Protein AF-A0A4R6BVS0-F1 (afdb_monomer_lite)

Foldseek 3Di:
DDDDDDPDDDPPDPPDDDDDDDDDPPVVVVVVVVVVVVVVVVVVVVVVVVVVVVVVVVPPPDDDDDDDDDDDDDDDDDDPFLADDPVNLVVLVVQLVVQLVVLVVQLVVQLVVLVVQLVVLLVVLVVLCVVDVDPVSVVVSVVSNVVSVVSSVVSNVVSVVVSVVSNVVSVVSSVVSNCVNRVD

Organism: NCBI:txid198484

Secondary structure (DSSP, 8-state):
------------------------HHHHHHHHHHHHHHHHHHHHHHHHHHHHHHHHHTTSS---------------------PPPHHHHHHHHHHHHHHHHHHHHHHHHHHHHHHHHHHHHHHHHHHHHHH--SHHHHHHHHHHHHHHHHHHHHHHHHHHHHHHHHHHHHHHHHHHHHHHTTT-

Radius of gyration: 27.96 Å; chains: 1; bounding box: 62×34×80 Å

Sequence (184 aa):
MKTIFNIASFVLAASLVLTACSNDNSKEEAAVKQAKEEAKKAKEKLNKKEKELAAEKEKNDEVTTDKPTTETVSTETPNNSTQSTPAEITASVKSRDEAINKAVSERDAALQAALEERNTTYQQADDLLNSSSNADAVRQHEGMRTEADRIYESKVLEINRNYYGQVNEAYRQFNGQMEEATGA

Structure (mmCIF, N/CA/C/O backbone):
data_AF-A0A4R6BVS0-F1
#
_entry.id   AF-A0A4R6BVS0-F1
#
loop_
_atom_site.group_PDB
_atom_site.id
_atom_site.type_symbol
_atom_site.label_atom_id
_atom_site.label_alt_id
_atom_site.label_comp_id
_atom_site.label_asym_id
_atom_site.label_entity_id
_atom_site.label_seq_id
_atom_site.pdbx_PDB_ins_code
_atom_site.Cartn_x
_atom_site.Cartn_y
_atom_site.Cartn_z
_atom_site.occupancy
_atom_site.B_iso_or_equiv
_atom_site.auth_seq_id
_atom_site.auth_comp_id
_atom_site.auth_asym_id
_atom_site.auth_atom_id
_atom_site.pdbx_PDB_model_num
ATOM 1 N N . MET A 1 1 ? -11.187 -25.663 28.521 1.00 44.16 1 MET A N 1
ATOM 2 C CA . MET A 1 1 ? -10.186 -26.023 27.488 1.00 44.16 1 MET A CA 1
ATOM 3 C C . MET A 1 1 ? -10.880 -26.205 26.147 1.00 44.16 1 MET A C 1
ATOM 5 O O . MET A 1 1 ? -11.676 -27.130 26.047 1.00 44.16 1 MET A O 1
ATOM 9 N N . LYS A 1 2 ? -10.585 -25.347 25.158 1.00 36.03 2 LYS A N 1
ATOM 10 C CA . LYS A 1 2 ? -10.506 -25.668 23.715 1.00 36.03 2 LYS A CA 1
ATOM 11 C C . LYS A 1 2 ? -10.116 -24.407 22.918 1.00 36.03 2 LYS A C 1
ATOM 13 O O . LYS A 1 2 ? -10.942 -23.554 22.639 1.00 36.03 2 LYS A O 1
ATOM 18 N N . THR A 1 3 ? -8.805 -24.310 22.689 1.00 37.47 3 THR A N 1
ATOM 19 C CA . THR A 1 3 ? -8.087 -23.777 21.512 1.00 37.47 3 THR A CA 1
ATOM 20 C C . THR A 1 3 ? -8.706 -22.644 20.686 1.00 37.47 3 THR A C 1
ATOM 22 O O . THR A 1 3 ? -9.580 -22.860 19.852 1.00 37.47 3 THR A O 1
ATOM 25 N N . ILE A 1 4 ? -8.091 -21.469 20.837 1.00 44.72 4 ILE A N 1
ATOM 26 C CA . ILE A 1 4 ? -8.081 -20.346 19.895 1.00 44.72 4 ILE A CA 1
ATOM 27 C C . ILE A 1 4 ? -7.394 -20.812 18.602 1.00 44.72 4 ILE A C 1
ATOM 29 O O . ILE A 1 4 ? -6.264 -21.305 18.641 1.00 44.72 4 ILE A O 1
ATOM 33 N N . PHE 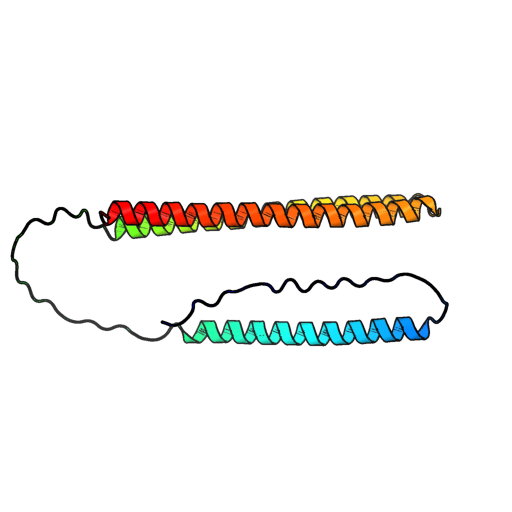A 1 5 ? -8.080 -20.685 17.464 1.00 40.19 5 PHE A N 1
ATOM 34 C CA . PHE A 1 5 ? -7.505 -20.968 16.153 1.00 40.19 5 PHE A CA 1
ATOM 35 C C . PHE A 1 5 ? -6.515 -19.866 15.772 1.00 40.19 5 PHE A C 1
ATOM 37 O O . PHE A 1 5 ? -6.867 -18.722 15.502 1.00 40.19 5 PHE A O 1
ATOM 44 N N . ASN A 1 6 ? -5.253 -20.269 15.777 1.00 35.62 6 ASN A N 1
ATOM 45 C CA . ASN A 1 6 ? -4.101 -19.573 15.246 1.00 35.62 6 ASN A CA 1
ATOM 46 C C . ASN A 1 6 ? -4.236 -19.507 13.712 1.00 35.62 6 ASN A C 1
ATOM 48 O O . ASN A 1 6 ? -4.051 -20.521 13.037 1.00 35.62 6 ASN A O 1
ATOM 52 N N . ILE A 1 7 ? -4.603 -18.349 13.154 1.00 38.62 7 ILE A N 1
ATOM 53 C CA . ILE A 1 7 ? -4.564 -18.127 11.700 1.00 38.62 7 ILE A CA 1
ATOM 54 C C . ILE A 1 7 ? -3.132 -17.734 11.344 1.00 38.62 7 ILE A C 1
ATOM 56 O O . ILE A 1 7 ? -2.791 -16.572 11.138 1.00 38.62 7 ILE A O 1
ATOM 60 N N . ALA A 1 8 ? -2.277 -18.751 11.331 1.00 35.31 8 ALA A N 1
ATOM 61 C CA . ALA A 1 8 ? -0.972 -18.693 10.714 1.00 35.31 8 ALA A CA 1
ATOM 62 C C . ALA A 1 8 ? -1.124 -18.838 9.192 1.00 35.31 8 ALA A C 1
ATOM 64 O O . ALA A 1 8 ? -1.777 -19.757 8.703 1.00 35.31 8 ALA A O 1
ATOM 65 N N . SER A 1 9 ? -0.449 -17.942 8.475 1.00 40.47 9 SER A N 1
ATOM 66 C CA . SER A 1 9 ? 0.265 -18.224 7.228 1.00 40.47 9 SER A CA 1
ATOM 67 C C . SER A 1 9 ? -0.515 -18.867 6.078 1.00 40.47 9 SER A C 1
ATOM 69 O O . SER A 1 9 ? -0.566 -20.084 5.947 1.00 40.47 9 SER A O 1
ATOM 71 N N . PHE A 1 10 ? -0.943 -18.040 5.124 1.00 37.22 10 PHE A N 1
ATOM 72 C CA . PHE A 1 10 ? -1.042 -18.453 3.720 1.00 37.22 10 PHE A CA 1
ATOM 73 C C . PHE A 1 10 ? -0.522 -17.334 2.805 1.00 37.22 10 PHE A C 1
ATOM 75 O O . PHE A 1 10 ? -1.251 -16.740 2.018 1.00 37.22 10 PHE A O 1
ATOM 82 N N . VAL A 1 11 ? 0.775 -17.039 2.918 1.00 37.56 11 VAL A N 1
ATOM 83 C CA . VAL A 1 11 ? 1.525 -16.426 1.814 1.00 37.56 11 VAL A CA 1
ATOM 84 C C . VAL A 1 11 ? 1.949 -17.583 0.919 1.00 37.56 11 VAL A C 1
ATOM 86 O O . VAL A 1 11 ? 2.903 -18.298 1.217 1.00 37.56 11 VAL A O 1
ATOM 89 N N . LEU A 1 12 ? 1.176 -17.830 -0.138 1.00 36.06 12 LEU A N 1
ATOM 90 C CA . LEU A 1 12 ? 1.555 -18.793 -1.162 1.00 36.06 12 LEU A CA 1
ATOM 91 C C . LEU A 1 12 ? 2.627 -18.128 -2.037 1.00 36.06 12 LEU A C 1
ATOM 93 O O . LEU A 1 12 ? 2.319 -17.385 -2.965 1.00 36.06 12 LEU A O 1
ATOM 97 N N . ALA A 1 13 ? 3.892 -18.354 -1.688 1.00 38.28 13 ALA A N 1
ATOM 98 C CA . ALA A 1 13 ? 5.029 -17.992 -2.517 1.00 38.28 13 ALA A CA 1
ATOM 99 C C . ALA A 1 13 ? 4.984 -18.817 -3.812 1.00 38.28 13 ALA A C 1
ATOM 101 O O . ALA A 1 13 ? 5.224 -20.023 -3.801 1.00 38.28 13 ALA A O 1
ATOM 102 N N . ALA A 1 14 ? 4.676 -18.167 -4.932 1.00 38.09 14 ALA A N 1
ATOM 103 C CA . ALA A 1 14 ? 4.911 -18.715 -6.261 1.00 38.09 14 ALA A CA 1
ATOM 104 C C . ALA A 1 14 ? 6.279 -18.227 -6.759 1.00 38.09 14 ALA A C 1
ATOM 106 O O . ALA A 1 14 ? 6.377 -17.403 -7.662 1.00 38.09 14 ALA A O 1
ATOM 107 N N . SER A 1 15 ? 7.350 -18.717 -6.132 1.00 38.78 15 SER A N 1
ATOM 108 C CA . SER A 1 15 ? 8.713 -18.559 -6.642 1.00 38.78 15 SER A CA 1
ATOM 109 C C . SER A 1 15 ? 8.919 -19.537 -7.798 1.00 38.78 15 SER A C 1
ATOM 111 O O . SER A 1 15 ? 9.245 -20.702 -7.581 1.00 38.78 15 SER A O 1
ATOM 113 N N . LEU A 1 16 ? 8.704 -19.080 -9.031 1.00 42.28 16 LEU A N 1
ATOM 114 C CA . LEU A 1 16 ? 9.064 -19.837 -10.229 1.00 42.28 16 LEU A CA 1
ATOM 115 C C . LEU A 1 16 ? 10.453 -19.386 -10.690 1.00 42.28 16 LEU A C 1
ATOM 117 O O . LEU A 1 16 ? 10.621 -18.360 -11.340 1.00 42.28 16 LEU A O 1
ATOM 121 N N . VAL A 1 17 ? 11.454 -20.166 -10.284 1.00 41.53 17 VAL A N 1
ATOM 122 C CA . VAL A 1 17 ? 12.824 -20.105 -10.799 1.00 41.53 17 VAL A CA 1
ATOM 123 C C . VAL A 1 17 ? 12.802 -20.578 -12.251 1.00 41.53 17 VAL A C 1
ATOM 125 O O . VAL A 1 17 ? 12.448 -21.724 -12.521 1.00 41.53 17 VAL A O 1
ATOM 128 N N . LEU A 1 18 ? 13.215 -19.719 -13.180 1.00 37.50 18 LEU A N 1
ATOM 129 C CA . LEU A 1 18 ? 13.548 -20.102 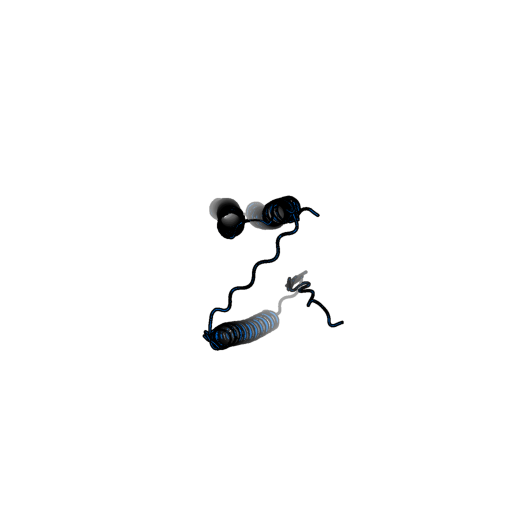-14.550 1.00 37.50 18 LEU A CA 1
ATOM 130 C C . LEU A 1 18 ? 15.012 -19.742 -14.801 1.00 37.50 18 LEU A C 1
ATOM 132 O O . LEU A 1 18 ? 15.371 -18.584 -14.985 1.00 37.50 18 LEU A O 1
ATOM 136 N N . THR A 1 19 ? 15.871 -20.760 -14.784 1.00 37.62 19 THR A N 1
ATOM 137 C CA . THR A 1 19 ? 17.245 -20.674 -15.281 1.00 37.62 19 THR A CA 1
ATOM 138 C C . THR A 1 19 ? 17.397 -21.614 -16.474 1.00 37.62 19 THR A C 1
ATOM 140 O O . THR A 1 19 ? 17.504 -22.822 -16.314 1.00 37.62 19 THR A O 1
ATOM 143 N N . ALA A 1 20 ? 17.380 -20.977 -17.646 1.00 40.66 20 ALA A N 1
ATOM 144 C CA . ALA A 1 20 ? 18.161 -21.199 -18.864 1.00 40.66 20 ALA A CA 1
ATOM 145 C C . ALA A 1 20 ? 18.188 -22.562 -19.609 1.00 40.66 20 ALA A C 1
ATOM 147 O O . ALA A 1 20 ? 18.544 -23.610 -19.080 1.00 40.66 20 ALA A O 1
ATOM 148 N N . CYS A 1 21 ? 18.034 -22.399 -20.933 1.00 36.62 21 CYS A N 1
ATOM 149 C CA . CYS A 1 21 ? 18.603 -23.146 -22.065 1.00 36.62 21 CYS A CA 1
ATOM 150 C C . CYS A 1 21 ? 17.812 -24.308 -22.703 1.00 36.62 21 CYS A C 1
ATOM 152 O O . CYS A 1 21 ? 17.723 -25.406 -22.161 1.00 36.62 21 CYS A O 1
ATOM 154 N N . SER A 1 22 ? 17.479 -24.073 -23.987 1.00 37.09 22 SER A N 1
ATOM 155 C CA . SER A 1 22 ? 17.380 -25.010 -25.134 1.00 37.09 22 SER A CA 1
ATOM 156 C C . SER A 1 22 ? 15.989 -25.140 -25.781 1.00 37.09 22 SER A C 1
ATOM 158 O O . SER A 1 22 ? 15.245 -26.070 -25.508 1.00 37.09 22 SER A O 1
ATOM 160 N N . ASN A 1 23 ? 15.688 -24.211 -26.694 1.00 47.31 23 ASN A N 1
ATOM 161 C CA . ASN A 1 23 ? 15.156 -24.425 -28.052 1.00 47.31 23 ASN A CA 1
ATOM 162 C C . ASN A 1 23 ? 14.079 -25.511 -28.319 1.00 47.31 23 ASN A C 1
ATOM 164 O O . ASN A 1 23 ? 14.138 -26.163 -29.357 1.00 47.31 23 ASN A O 1
ATOM 168 N N . ASP A 1 24 ? 13.072 -25.665 -27.457 1.00 48.84 24 ASP A N 1
ATOM 169 C CA . ASP A 1 24 ? 11.850 -26.439 -27.746 1.00 48.84 24 ASP A CA 1
ATOM 170 C C . ASP A 1 24 ? 10.603 -25.624 -27.331 1.00 48.84 24 ASP A C 1
ATOM 172 O O . ASP A 1 24 ? 10.015 -25.839 -26.269 1.00 48.84 24 ASP A O 1
ATOM 176 N N . ASN A 1 25 ? 10.163 -24.699 -28.198 1.00 52.66 25 ASN A N 1
ATOM 177 C CA . ASN A 1 25 ? 8.974 -23.842 -27.994 1.00 52.66 25 ASN A CA 1
ATOM 178 C C . ASN A 1 25 ? 7.678 -24.622 -27.668 1.00 52.66 25 ASN A C 1
ATOM 180 O O . ASN A 1 25 ? 6.725 -24.051 -27.150 1.00 52.66 25 ASN A O 1
ATOM 184 N N . SER A 1 26 ? 7.621 -25.927 -27.950 1.00 55.59 26 SER A N 1
ATOM 185 C CA . SER A 1 26 ? 6.432 -26.758 -27.715 1.00 55.59 26 SER A CA 1
ATOM 186 C C . SER A 1 26 ? 6.244 -27.189 -26.254 1.00 55.59 26 SER A C 1
ATOM 188 O O . SER A 1 26 ? 5.112 -27.401 -25.816 1.00 55.59 26 SER A O 1
ATOM 190 N N . LYS A 1 27 ? 7.328 -27.314 -25.475 1.00 52.97 27 LYS A N 1
ATOM 191 C CA . LYS A 1 27 ? 7.262 -27.750 -24.066 1.00 52.97 27 LYS A CA 1
ATOM 192 C C . LYS A 1 27 ? 6.961 -26.586 -23.128 1.00 52.97 27 LYS A C 1
ATOM 194 O O . LYS A 1 27 ? 6.241 -26.757 -22.147 1.00 52.97 27 LYS A O 1
ATOM 199 N N . GLU A 1 28 ? 7.459 -25.404 -23.468 1.00 52.28 28 GLU A N 1
ATOM 200 C CA . GLU A 1 28 ? 7.224 -24.173 -22.716 1.00 52.28 28 GLU A CA 1
ATOM 201 C C . GLU A 1 28 ? 5.765 -23.706 -22.860 1.00 52.28 28 GLU A C 1
ATOM 203 O O . GLU A 1 28 ? 5.113 -23.376 -21.870 1.00 52.28 28 GLU A O 1
ATOM 208 N N . GLU A 1 29 ? 5.183 -23.818 -24.059 1.00 56.47 29 GLU A N 1
ATOM 209 C CA . GLU A 1 29 ? 3.768 -23.505 -24.295 1.00 56.47 29 GLU A CA 1
ATOM 210 C C . GLU A 1 29 ? 2.820 -24.475 -23.559 1.00 56.47 29 GLU A C 1
ATOM 212 O O . GLU A 1 29 ? 1.798 -24.059 -23.003 1.00 56.47 29 GLU A O 1
ATOM 217 N N . ALA A 1 30 ? 3.182 -25.761 -23.471 1.00 63.31 30 ALA A N 1
ATOM 218 C CA . ALA A 1 30 ? 2.441 -26.752 -22.690 1.00 63.31 30 ALA A CA 1
ATOM 219 C C . ALA A 1 30 ? 2.507 -26.470 -21.178 1.00 63.31 30 ALA A C 1
ATOM 221 O O . ALA A 1 30 ? 1.477 -26.532 -20.501 1.00 63.31 30 ALA A O 1
ATOM 222 N N . ALA A 1 31 ? 3.682 -26.094 -20.661 1.00 56.19 31 ALA A N 1
ATOM 223 C CA . ALA A 1 31 ? 3.865 -25.723 -19.259 1.00 56.19 31 ALA A CA 1
ATOM 224 C C . ALA A 1 31 ? 3.084 -24.446 -18.897 1.00 56.19 31 ALA A C 1
ATOM 226 O O . ALA A 1 31 ? 2.393 -24.406 -17.879 1.00 56.19 31 ALA A O 1
ATOM 227 N N . VAL A 1 32 ? 3.094 -23.432 -19.770 1.00 57.50 32 VAL A N 1
ATOM 228 C CA . VAL A 1 32 ? 2.310 -22.199 -19.587 1.00 57.50 32 VAL A CA 1
ATOM 229 C C . VAL A 1 32 ? 0.805 -22.479 -19.642 1.00 57.50 32 VAL A C 1
ATOM 231 O O . VAL A 1 32 ? 0.036 -21.902 -18.870 1.00 57.50 32 VAL A O 1
ATOM 234 N N . LYS A 1 33 ? 0.352 -23.383 -20.519 1.00 69.50 33 LYS A N 1
ATOM 235 C CA . LYS A 1 33 ? -1.062 -23.776 -20.605 1.00 69.50 33 LYS A CA 1
ATOM 236 C C . LYS A 1 33 ? -1.519 -24.542 -19.362 1.00 69.50 33 LYS A C 1
ATOM 238 O O . LYS A 1 33 ? -2.611 -24.277 -18.861 1.00 69.50 33 LYS A O 1
ATOM 243 N N . GLN A 1 34 ? -0.677 -25.429 -18.834 1.00 71.06 34 GLN A N 1
ATOM 244 C CA . GLN A 1 34 ? -0.945 -26.134 -17.583 1.00 71.06 34 GLN A CA 1
ATOM 245 C C . GLN A 1 34 ? -1.002 -25.162 -16.394 1.00 71.06 34 GLN A C 1
ATOM 247 O O . GLN A 1 34 ? -1.966 -25.193 -15.630 1.00 71.06 34 GLN A O 1
ATOM 252 N N . ALA A 1 35 ? -0.049 -24.231 -16.298 1.00 59.16 35 ALA A N 1
ATOM 253 C CA . ALA A 1 35 ? -0.029 -23.214 -15.248 1.00 59.16 35 ALA A CA 1
ATOM 254 C C . ALA A 1 35 ? -1.269 -22.299 -15.288 1.00 59.16 35 ALA A C 1
ATOM 256 O O . ALA A 1 35 ? -1.852 -21.989 -14.248 1.00 59.16 35 ALA A O 1
ATOM 257 N N . LYS A 1 3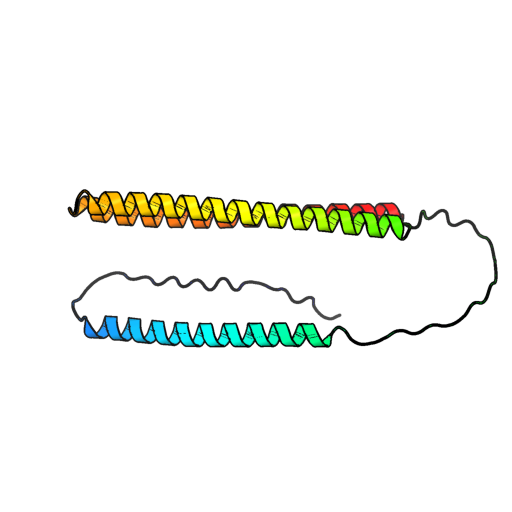6 ? -1.734 -21.908 -16.485 1.00 65.25 36 LYS A N 1
ATOM 258 C CA . LYS A 1 36 ? -2.974 -21.125 -16.651 1.00 65.25 36 LYS A CA 1
ATOM 259 C C . LYS A 1 36 ? -4.217 -21.891 -16.196 1.00 65.25 36 LYS A C 1
ATOM 261 O O . LYS A 1 36 ? -5.100 -21.301 -15.572 1.00 65.25 36 LYS A O 1
ATOM 266 N N . GLU A 1 37 ? -4.289 -23.189 -16.473 1.00 78.44 37 GLU A N 1
ATOM 267 C CA . GLU A 1 37 ? -5.432 -24.019 -16.084 1.00 78.44 37 GLU A CA 1
ATOM 268 C C . GLU A 1 37 ? -5.461 -24.291 -14.571 1.00 78.44 37 GLU A C 1
ATOM 270 O O . GLU A 1 37 ? -6.523 -24.272 -13.943 1.00 78.44 37 GLU A O 1
ATOM 275 N N . GLU A 1 38 ? -4.294 -24.471 -13.952 1.00 70.31 38 GLU A N 1
ATOM 276 C CA . GLU A 1 38 ? -4.163 -24.595 -12.497 1.00 70.31 38 GLU A CA 1
ATOM 277 C C . GLU A 1 38 ? -4.510 -23.280 -11.782 1.00 70.31 38 GLU A C 1
ATOM 279 O O . GLU A 1 38 ? -5.259 -23.296 -10.800 1.00 70.31 38 GLU A O 1
ATOM 284 N N . ALA A 1 39 ? -4.086 -22.133 -12.325 1.00 61.12 39 ALA A N 1
ATOM 285 C CA . ALA A 1 39 ? -4.462 -20.815 -11.815 1.00 61.12 39 ALA A CA 1
ATOM 286 C C . ALA A 1 39 ? -5.976 -20.559 -11.919 1.00 61.12 39 ALA A C 1
ATOM 288 O O . ALA A 1 39 ? -6.588 -20.027 -10.988 1.00 61.12 39 ALA A O 1
ATOM 289 N N . LYS A 1 40 ? -6.615 -20.990 -13.014 1.00 74.62 40 LYS A N 1
ATOM 290 C CA . LYS A 1 40 ? -8.071 -20.889 -13.183 1.00 74.62 40 LYS A CA 1
ATOM 291 C C . LYS A 1 40 ? -8.820 -21.736 -12.149 1.00 74.62 40 LYS A C 1
ATOM 293 O O . LYS A 1 40 ? -9.719 -21.225 -11.481 1.00 74.62 40 LYS A O 1
ATOM 298 N N . LYS A 1 41 ? -8.398 -22.987 -11.937 1.00 78.81 41 LYS A N 1
ATOM 299 C CA . LYS A 1 41 ? -8.968 -23.872 -10.904 1.00 78.81 41 LYS A CA 1
ATOM 300 C C . LYS A 1 41 ? -8.768 -23.322 -9.490 1.00 78.81 41 LYS A C 1
ATOM 302 O O . LYS A 1 41 ? -9.652 -23.467 -8.646 1.00 78.81 41 LYS A O 1
ATOM 307 N N . ALA A 1 42 ? -7.628 -22.690 -9.212 1.00 65.94 42 ALA A N 1
ATOM 308 C CA . ALA A 1 42 ? -7.376 -22.039 -7.928 1.00 65.94 42 ALA A CA 1
ATOM 309 C C . ALA A 1 42 ? -8.307 -20.834 -7.709 1.00 65.94 42 ALA A C 1
ATOM 311 O O . ALA A 1 42 ? -8.895 -20.704 -6.635 1.00 65.94 42 ALA A O 1
ATOM 312 N N . LYS A 1 43 ? -8.518 -20.011 -8.745 1.00 73.19 43 LYS A N 1
ATOM 313 C CA . LYS A 1 43 ? -9.437 -18.863 -8.705 1.00 73.19 43 LYS A CA 1
ATOM 314 C C . LYS A 1 43 ? -10.893 -19.285 -8.482 1.00 73.19 43 LYS A C 1
ATOM 316 O O . LYS A 1 43 ? -11.597 -18.673 -7.685 1.00 73.19 43 LYS A O 1
ATOM 321 N N . GLU A 1 44 ? -11.336 -20.367 -9.119 1.00 78.62 44 GLU A N 1
ATOM 322 C CA . GLU A 1 44 ? -12.679 -20.925 -8.904 1.00 78.62 44 GLU A CA 1
ATOM 323 C C . GLU A 1 44 ? -12.869 -21.459 -7.475 1.00 78.62 44 GLU A C 1
ATOM 325 O O . GLU A 1 44 ? -13.919 -21.244 -6.866 1.00 78.62 44 GLU A O 1
ATOM 330 N N . LYS A 1 45 ? -11.841 -22.099 -6.898 1.00 78.62 45 LYS A N 1
ATOM 331 C CA . LYS A 1 45 ? -11.864 -22.544 -5.495 1.00 78.62 45 LYS A CA 1
ATOM 332 C C . LYS A 1 45 ? -11.911 -21.373 -4.508 1.00 78.62 45 LYS A C 1
ATOM 334 O O . LYS A 1 45 ? -12.609 -21.481 -3.503 1.00 78.62 45 LYS A O 1
ATOM 339 N N . LEU A 1 46 ? -11.208 -20.275 -4.793 1.00 64.69 46 LEU A N 1
ATOM 340 C CA . LEU A 1 46 ? -11.248 -19.047 -3.989 1.00 64.69 46 LEU A CA 1
ATOM 341 C C . LEU A 1 46 ? -12.643 -18.415 -4.007 1.00 64.69 46 LEU A C 1
ATOM 343 O O . LEU A 1 46 ? -13.238 -18.245 -2.947 1.00 64.69 46 LEU A O 1
ATOM 347 N N . ASN A 1 47 ? -13.223 -18.217 -5.194 1.00 73.25 47 ASN A N 1
ATOM 348 C CA . ASN A 1 47 ? -14.577 -17.671 -5.332 1.00 73.25 47 ASN A CA 1
ATOM 349 C C . ASN A 1 47 ? -15.640 -18.539 -4.637 1.00 73.25 47 ASN A C 1
ATOM 351 O O . ASN A 1 47 ? -16.637 -18.023 -4.133 1.00 73.25 47 ASN A O 1
ATOM 355 N N . LYS A 1 48 ? -15.463 -19.868 -4.614 1.00 79.75 48 LYS A N 1
ATOM 356 C CA . LYS A 1 48 ? -16.368 -20.770 -3.888 1.00 79.75 48 LYS A CA 1
ATOM 357 C C . LYS A 1 48 ? -16.249 -20.589 -2.370 1.00 79.75 48 LYS A C 1
ATOM 359 O O . LYS A 1 48 ? -17.274 -20.475 -1.707 1.00 79.75 48 LYS A O 1
ATOM 364 N N . LYS A 1 49 ? -15.025 -20.498 -1.838 1.00 72.19 49 LYS A N 1
ATOM 365 C CA . LYS A 1 49 ? -14.791 -20.245 -0.407 1.00 72.19 49 LYS A CA 1
ATOM 366 C C . LYS A 1 49 ? -15.284 -18.867 0.038 1.00 72.19 49 LYS A C 1
ATOM 368 O O . LYS A 1 49 ? -15.819 -18.753 1.132 1.00 72.19 49 LYS A O 1
ATOM 373 N N . GLU A 1 50 ? -15.158 -17.843 -0.803 1.00 66.12 50 GLU A N 1
ATOM 374 C CA . GLU A 1 50 ? -15.698 -16.505 -0.516 1.00 66.12 50 GLU A CA 1
ATOM 375 C C . GLU A 1 50 ? -17.228 -16.513 -0.410 1.00 66.12 50 GLU A C 1
ATOM 377 O O . GLU A 1 50 ? -17.789 -15.886 0.486 1.00 66.12 50 GLU A O 1
ATOM 382 N N . LYS A 1 51 ? -17.912 -17.278 -1.271 1.00 73.06 51 LYS A N 1
ATOM 383 C CA . LYS A 1 51 ? -19.370 -17.459 -1.189 1.00 73.06 51 LYS A CA 1
ATOM 384 C C . LYS A 1 51 ? -19.801 -18.274 0.032 1.00 73.06 51 LYS A C 1
ATOM 386 O O . LYS A 1 51 ? -20.825 -17.957 0.627 1.00 73.06 51 LYS A O 1
ATOM 391 N N . GLU A 1 52 ? -19.036 -19.295 0.416 1.00 68.94 52 GLU A N 1
ATOM 392 C CA . GLU A 1 52 ? -19.291 -20.077 1.636 1.00 68.94 52 GLU A CA 1
ATOM 393 C C . GLU A 1 52 ? -19.103 -19.218 2.901 1.00 68.94 52 GLU A C 1
ATOM 395 O O . GLU A 1 52 ? -19.957 -19.246 3.782 1.00 68.94 52 GLU A O 1
ATOM 400 N N . LEU A 1 53 ? -18.070 -18.367 2.943 1.00 58.91 53 LEU A N 1
ATOM 401 C CA . LEU A 1 53 ? -17.833 -17.428 4.047 1.00 58.91 53 LEU A CA 1
ATOM 402 C C . LEU A 1 53 ? -18.915 -16.335 4.135 1.00 58.91 53 LEU A C 1
ATOM 404 O O . LEU A 1 53 ? -19.267 -15.895 5.228 1.00 58.91 53 LEU A O 1
ATOM 408 N N . ALA A 1 54 ? -19.459 -15.896 2.995 1.00 64.44 54 ALA A N 1
ATOM 409 C CA . ALA A 1 54 ? -20.585 -14.963 2.959 1.00 64.44 54 ALA A CA 1
ATOM 410 C C . ALA A 1 54 ? -21.885 -15.608 3.479 1.00 64.44 54 ALA A C 1
ATOM 412 O O . ALA A 1 54 ? -22.609 -14.975 4.240 1.00 64.44 54 ALA A O 1
ATOM 413 N N . ALA A 1 55 ? -22.140 -16.877 3.140 1.00 62.97 55 ALA A N 1
ATOM 414 C CA . ALA A 1 55 ? -23.310 -17.623 3.612 1.00 62.97 55 ALA A CA 1
ATOM 415 C C . ALA A 1 55 ? -23.235 -18.005 5.105 1.00 62.97 55 ALA A C 1
ATOM 417 O O . ALA A 1 55 ? -24.264 -18.201 5.749 1.00 62.97 55 ALA A O 1
ATOM 418 N N . GLU A 1 56 ? -22.030 -18.111 5.674 1.00 57.44 56 GLU A N 1
ATOM 419 C CA . GLU A 1 56 ? -21.829 -18.380 7.104 1.00 57.44 56 GLU A CA 1
ATOM 420 C C . GLU A 1 56 ? -22.046 -17.127 7.974 1.00 57.44 56 GLU A C 1
ATOM 422 O O . GLU A 1 56 ? -22.458 -17.244 9.126 1.00 57.44 56 GLU A O 1
ATOM 427 N N . LYS A 1 57 ? -21.882 -15.919 7.410 1.00 54.66 57 LYS A N 1
ATOM 428 C CA . LYS A 1 57 ? -22.224 -14.655 8.090 1.00 54.66 57 LYS A CA 1
ATOM 429 C C . LYS A 1 57 ? -23.732 -14.413 8.217 1.00 54.66 57 LYS A C 1
ATOM 431 O O . LYS A 1 57 ? -24.140 -13.709 9.128 1.00 54.66 57 LYS A O 1
ATOM 436 N N . GLU A 1 58 ? -24.554 -15.017 7.362 1.00 53.09 58 GLU A N 1
ATOM 437 C CA . GLU A 1 58 ? -26.013 -14.805 7.335 1.00 53.09 58 GLU A CA 1
ATOM 438 C C . GLU A 1 58 ? -26.789 -15.738 8.295 1.00 53.09 58 GLU A C 1
ATOM 440 O O . GLU A 1 58 ? -27.999 -15.618 8.436 1.00 53.09 58 GLU A O 1
ATOM 445 N N . LYS A 1 59 ? -26.109 -16.666 8.989 1.00 50.50 59 LYS A N 1
ATOM 446 C CA . LYS A 1 59 ? -26.728 -17.604 9.953 1.00 50.50 59 LYS A CA 1
ATOM 447 C C . LYS A 1 59 ? -26.512 -17.260 11.429 1.00 50.50 59 LYS A C 1
ATOM 449 O O . LYS A 1 59 ? -26.987 -18.004 12.281 1.00 50.50 59 LYS A O 1
ATOM 454 N N . ASN A 1 60 ? -25.808 -16.169 11.732 1.00 47.59 60 ASN A N 1
ATOM 455 C CA . ASN A 1 60 ? -25.540 -15.744 13.112 1.00 47.59 60 ASN A CA 1
ATOM 456 C C . ASN A 1 60 ? -26.380 -14.545 13.583 1.00 47.59 60 ASN A C 1
ATOM 458 O O . ASN A 1 60 ? -26.212 -14.126 14.724 1.00 47.59 60 ASN A O 1
ATOM 462 N N . ASP A 1 61 ? -27.311 -14.052 12.761 1.00 47.75 61 ASP A N 1
ATOM 463 C CA . ASP A 1 61 ? -28.266 -13.001 13.136 1.00 47.75 61 ASP A CA 1
ATOM 464 C C . ASP A 1 61 ? -29.682 -13.576 13.298 1.00 47.75 61 ASP A C 1
ATOM 466 O O . ASP A 1 61 ? -30.628 -13.154 12.640 1.00 47.75 61 ASP A O 1
ATOM 470 N N . GLU A 1 62 ? -29.860 -14.563 14.176 1.00 46.34 62 GLU A N 1
ATOM 471 C CA . GLU A 1 62 ? -31.195 -14.898 14.679 1.00 46.34 62 GLU A CA 1
ATOM 472 C C . GLU A 1 62 ? -31.100 -15.526 16.076 1.00 46.34 62 GLU A C 1
ATOM 474 O O . GLU A 1 62 ? -30.252 -16.388 16.295 1.00 46.34 62 GLU A O 1
ATOM 479 N N . VAL A 1 63 ? -32.021 -15.119 16.971 1.00 37.91 63 VAL A N 1
ATOM 480 C CA . VAL A 1 63 ? -32.282 -15.586 18.359 1.00 37.91 63 VAL A CA 1
ATOM 481 C C . VAL A 1 63 ? -31.622 -14.730 19.462 1.00 37.91 63 VAL A C 1
ATOM 483 O O . VAL A 1 63 ? -30.407 -14.695 19.584 1.00 37.91 63 VAL A O 1
ATOM 486 N N . THR A 1 64 ? -32.321 -14.026 20.364 1.00 35.53 64 THR A N 1
ATOM 487 C CA . THR A 1 64 ? -33.762 -13.816 20.632 1.00 35.53 64 THR A CA 1
ATOM 488 C C . THR A 1 64 ? -33.911 -12.662 21.632 1.00 35.53 64 THR A C 1
ATOM 490 O O . THR A 1 64 ? -33.160 -12.561 22.601 1.00 35.53 64 THR A O 1
ATOM 493 N N . THR A 1 65 ? -34.950 -11.856 21.438 1.00 43.31 65 THR A N 1
ATOM 494 C CA . THR A 1 65 ? -35.673 -11.113 22.477 1.00 43.31 65 THR A CA 1
ATOM 495 C C . THR A 1 65 ? -36.200 -12.039 23.574 1.00 43.31 65 THR A C 1
ATOM 497 O O . THR A 1 65 ? -36.832 -13.030 23.230 1.00 43.31 65 THR A O 1
ATOM 500 N N . ASP A 1 66 ? -36.057 -11.662 24.851 1.00 33.81 66 ASP A N 1
ATOM 501 C CA . ASP A 1 66 ? -37.098 -11.893 25.864 1.00 33.81 66 ASP A CA 1
ATOM 502 C C . ASP A 1 66 ? -36.946 -10.977 27.097 1.00 33.81 66 ASP A C 1
ATOM 504 O O . ASP A 1 66 ? -35.864 -10.756 27.636 1.00 33.81 66 ASP A O 1
ATOM 508 N N . LYS A 1 67 ? -38.090 -10.429 27.515 1.00 38.34 67 LYS A N 1
ATOM 509 C CA . LYS A 1 67 ? -38.389 -9.646 28.731 1.00 38.34 67 LYS A CA 1
ATOM 510 C C . LYS A 1 67 ? -38.995 -10.633 29.751 1.00 38.34 67 LYS A C 1
ATOM 512 O O . LYS A 1 67 ? -39.805 -11.439 29.292 1.00 38.34 67 LYS A O 1
ATOM 517 N N . PRO A 1 68 ? -38.720 -10.599 31.085 1.00 40.12 68 PRO A N 1
ATOM 518 C CA . PRO A 1 68 ? -39.625 -9.876 32.007 1.00 40.12 68 PRO A CA 1
ATOM 519 C C . PRO A 1 68 ? -39.109 -9.420 33.405 1.00 40.12 68 PRO A C 1
ATOM 521 O O . PRO A 1 68 ? -38.216 -9.999 34.002 1.00 40.12 68 PRO A O 1
ATOM 524 N N . THR A 1 69 ? -39.828 -8.404 33.911 1.00 29.31 69 THR A N 1
ATOM 525 C CA . THR A 1 69 ? -40.310 -8.147 35.292 1.00 29.31 69 THR A CA 1
ATOM 526 C C . THR A 1 69 ? -39.368 -7.746 36.446 1.00 29.31 69 THR A C 1
ATOM 528 O O . THR A 1 69 ? -38.453 -8.446 36.852 1.00 29.31 69 THR A O 1
ATOM 531 N N . THR A 1 70 ? -39.746 -6.599 37.022 1.00 41.47 70 THR A N 1
ATOM 532 C CA . THR A 1 70 ? -39.436 -5.985 38.325 1.00 41.47 70 THR A CA 1
ATOM 533 C C . THR A 1 70 ? -39.638 -6.888 39.543 1.00 41.47 70 THR A C 1
ATOM 535 O O . THR A 1 70 ? -40.750 -7.370 39.723 1.00 41.47 70 THR A O 1
ATOM 538 N N . GLU A 1 71 ? -38.669 -6.903 40.466 1.00 30.05 71 GLU A N 1
ATOM 539 C CA . GLU A 1 71 ? -38.915 -6.827 41.917 1.00 30.05 71 GLU A CA 1
ATOM 540 C C . GLU A 1 71 ? -37.799 -6.027 42.615 1.00 30.05 71 GLU A C 1
ATOM 542 O O . GLU A 1 71 ? -36.610 -6.191 42.350 1.00 30.05 71 GLU A O 1
ATOM 547 N N . THR A 1 72 ? -38.216 -5.116 43.491 1.00 40.78 72 THR A N 1
ATOM 548 C CA . THR A 1 72 ? -37.409 -4.286 44.394 1.00 40.78 72 THR A CA 1
ATOM 549 C C . THR A 1 72 ? -37.113 -5.016 45.701 1.00 40.78 72 THR A C 1
ATOM 551 O O . THR A 1 72 ? -38.074 -5.373 46.374 1.00 40.78 72 THR A O 1
ATOM 554 N N . VAL A 1 73 ? -35.849 -5.079 46.145 1.00 29.41 73 VAL A N 1
ATOM 555 C CA . VAL A 1 73 ? -35.467 -5.066 47.576 1.00 29.41 73 VAL A CA 1
ATOM 556 C C . VAL A 1 73 ? -34.090 -4.403 47.730 1.00 29.41 73 VAL A C 1
ATOM 558 O O . VAL A 1 73 ? -33.099 -4.877 47.181 1.00 29.41 73 VAL A O 1
ATOM 561 N N . SER A 1 74 ? -34.041 -3.309 48.496 1.00 41.06 74 SER A N 1
ATOM 562 C CA . SER A 1 74 ? -32.815 -2.666 48.986 1.00 41.06 74 SER A CA 1
ATOM 563 C C . SER A 1 74 ? -32.156 -3.480 50.097 1.00 41.06 74 SER A C 1
ATOM 565 O O . SER A 1 74 ? -32.834 -3.844 51.053 1.00 41.06 74 SER A O 1
ATOM 567 N N . THR A 1 75 ? -30.826 -3.585 50.065 1.00 33.44 75 THR A N 1
ATOM 568 C CA . THR A 1 75 ? -29.981 -3.511 51.270 1.00 33.44 75 THR A CA 1
ATOM 569 C C . THR A 1 75 ? -28.659 -2.833 50.914 1.00 33.44 75 THR A C 1
ATOM 571 O O . THR A 1 75 ? -27.934 -3.291 50.034 1.00 33.44 75 THR A O 1
ATOM 574 N N . GLU A 1 76 ? -28.382 -1.724 51.593 1.00 49.75 76 GLU A N 1
ATOM 575 C CA . GLU A 1 76 ? -27.170 -0.911 51.498 1.00 49.75 76 GLU A CA 1
ATOM 576 C C . GLU A 1 76 ? -25.944 -1.659 52.045 1.00 49.75 76 GLU A C 1
ATOM 578 O O . GLU A 1 76 ? -25.997 -2.221 53.137 1.00 49.75 76 GLU A O 1
ATOM 583 N N . THR A 1 77 ? -24.814 -1.617 51.332 1.00 31.70 77 THR A N 1
ATOM 584 C CA . THR A 1 77 ? -23.443 -1.685 51.885 1.00 31.70 77 THR A CA 1
ATOM 585 C C . THR A 1 77 ? -22.490 -1.058 50.848 1.00 31.70 77 THR A C 1
ATOM 587 O O . THR A 1 77 ? -22.652 -1.332 49.656 1.00 31.70 77 THR A O 1
ATOM 590 N N . PRO A 1 78 ? -21.538 -0.182 51.231 1.00 48.16 78 PRO A N 1
ATOM 591 C CA . PRO A 1 78 ? -20.833 0.675 50.283 1.00 48.16 78 PRO A CA 1
ATOM 592 C C . PRO A 1 78 ? -19.683 -0.084 49.619 1.00 48.16 78 PRO A C 1
ATOM 594 O O . PRO A 1 78 ? -18.623 -0.264 50.214 1.00 48.16 78 PRO A O 1
ATOM 597 N N . ASN A 1 79 ? -19.876 -0.498 48.369 1.00 37.62 79 ASN A N 1
ATOM 598 C CA . ASN A 1 79 ? -18.773 -0.910 47.510 1.00 37.62 79 ASN A CA 1
ATOM 599 C C . ASN A 1 79 ? -18.346 0.297 46.679 1.00 37.62 79 ASN A C 1
ATOM 601 O O . ASN A 1 79 ? -18.994 0.658 45.700 1.00 37.62 79 ASN A O 1
ATOM 605 N N . ASN A 1 80 ? -17.247 0.929 47.083 1.00 46.47 80 ASN A N 1
ATOM 606 C CA . ASN A 1 80 ? -16.549 1.895 46.248 1.00 46.47 80 ASN A CA 1
ATOM 607 C C . ASN A 1 80 ? -15.746 1.122 45.185 1.00 46.47 80 ASN A C 1
ATOM 609 O O . ASN A 1 80 ? -14.532 0.985 45.281 1.00 46.47 80 ASN A O 1
ATOM 613 N N . SER A 1 81 ? -16.459 0.538 44.223 1.00 47.91 81 SER A N 1
ATOM 614 C CA . SER A 1 81 ? -15.934 0.151 42.916 1.00 47.91 81 SER A CA 1
ATOM 615 C C . SER A 1 81 ? -16.586 1.124 41.953 1.00 47.91 81 SER A C 1
ATOM 617 O O . SER A 1 81 ? -17.811 1.141 41.816 1.00 47.91 81 SER A O 1
ATOM 619 N N . THR A 1 82 ? -15.797 2.018 41.365 1.00 52.25 82 THR A N 1
ATOM 620 C CA . THR A 1 82 ? -16.289 2.888 40.301 1.00 52.25 82 THR A CA 1
ATOM 621 C C . THR A 1 82 ? -16.515 2.003 39.089 1.00 52.25 82 THR A C 1
ATOM 623 O O . THR A 1 82 ? -15.621 1.804 38.286 1.00 52.25 82 THR A O 1
ATOM 626 N N . GLN A 1 83 ? -17.686 1.381 39.033 1.00 56.66 83 GLN A N 1
ATOM 627 C CA . GLN A 1 83 ? -18.113 0.529 37.941 1.00 56.66 83 GLN A CA 1
ATOM 628 C C . GLN A 1 83 ? -18.340 1.419 36.714 1.00 56.66 83 GLN A C 1
ATOM 630 O O . GLN A 1 83 ? -19.143 2.354 36.784 1.00 56.66 83 GLN A O 1
ATOM 635 N N . SER A 1 84 ? -17.629 1.150 35.613 1.00 63.75 84 SER A N 1
ATOM 636 C CA . SER A 1 84 ? -17.745 1.933 34.375 1.00 63.75 84 SER A CA 1
ATOM 637 C C . SER A 1 84 ? -19.203 2.024 33.951 1.00 63.75 84 SER A C 1
ATOM 639 O O . SER A 1 84 ? -19.919 1.020 33.864 1.00 63.75 84 SER A O 1
ATOM 641 N N . THR A 1 85 ? -19.656 3.236 33.664 1.00 76.88 85 THR A N 1
ATOM 642 C CA . THR A 1 85 ? -21.015 3.452 33.191 1.00 76.88 85 THR A CA 1
ATOM 643 C C . THR A 1 85 ? -21.165 2.911 31.763 1.00 76.88 85 THR A C 1
ATOM 645 O O . THR A 1 85 ? -20.219 2.953 30.971 1.00 76.88 85 THR A O 1
ATOM 648 N N . PRO A 1 86 ? -22.367 2.460 31.356 1.00 81.56 86 PRO A N 1
ATOM 649 C CA . PRO A 1 86 ? -22.623 2.067 29.968 1.00 81.56 86 PRO A CA 1
ATOM 650 C C . PRO A 1 86 ? -22.243 3.148 28.938 1.00 81.56 86 PRO A C 1
ATOM 652 O O . PRO A 1 86 ? -21.856 2.830 27.812 1.00 81.56 86 PRO A O 1
ATOM 655 N N . ALA A 1 87 ? -22.320 4.427 29.325 1.00 82.50 87 ALA A N 1
ATOM 656 C CA . ALA A 1 87 ? -21.920 5.555 28.489 1.00 82.50 87 ALA A CA 1
ATOM 657 C C . ALA A 1 87 ? -20.397 5.616 28.267 1.00 82.50 87 ALA A C 1
ATOM 659 O O . ALA A 1 87 ? -19.961 5.824 27.135 1.00 82.50 87 ALA A O 1
ATOM 660 N N . GLU A 1 88 ? -19.592 5.384 29.306 1.00 82.00 88 GLU A N 1
ATOM 661 C CA . GLU A 1 88 ? -18.123 5.360 29.214 1.00 82.00 88 GLU A CA 1
ATOM 662 C C . GLU A 1 88 ? -17.626 4.183 28.372 1.00 82.00 88 GLU A C 1
ATOM 664 O O . GLU A 1 88 ? -16.773 4.366 27.505 1.00 82.00 88 GLU A O 1
ATOM 669 N N . ILE A 1 89 ? -18.229 3.001 28.540 1.00 83.69 89 ILE A N 1
ATOM 670 C CA . ILE A 1 89 ? -17.921 1.823 27.713 1.00 83.69 89 ILE A CA 1
ATOM 671 C C . ILE A 1 89 ? -18.227 2.120 26.241 1.00 83.69 89 ILE A C 1
ATOM 673 O O . ILE A 1 89 ? -17.405 1.860 25.364 1.00 83.69 89 ILE A O 1
ATOM 677 N N . THR A 1 90 ? -19.389 2.717 25.962 1.00 88.00 90 THR A N 1
ATOM 678 C CA . THR A 1 90 ? -19.787 3.085 24.594 1.00 88.00 90 THR A CA 1
ATOM 679 C C . THR A 1 90 ? -18.813 4.092 23.977 1.00 88.00 90 THR A C 1
ATOM 681 O O . THR A 1 90 ? -18.431 3.950 22.815 1.00 88.00 90 THR A O 1
ATOM 684 N N . ALA A 1 91 ? -18.375 5.093 24.746 1.00 88.94 91 ALA A N 1
ATOM 685 C CA . ALA A 1 91 ? -17.401 6.080 24.290 1.00 88.94 91 ALA A CA 1
ATOM 686 C C . ALA A 1 91 ? -16.020 5.458 24.024 1.00 88.94 91 ALA A C 1
ATOM 688 O O . ALA A 1 91 ? -15.395 5.769 23.009 1.00 88.94 91 ALA A O 1
ATOM 689 N N . SER A 1 92 ? -15.567 4.547 24.889 1.00 88.38 92 SER A N 1
ATOM 690 C CA . SER A 1 92 ? -14.288 3.847 24.734 1.00 88.38 92 SER A CA 1
ATOM 691 C C . SER A 1 92 ? -14.288 2.920 23.511 1.00 88.38 92 SER A C 1
ATOM 693 O O . SER A 1 92 ? -13.363 2.966 22.697 1.00 88.38 92 SER A O 1
ATOM 695 N N . VAL A 1 93 ? -15.370 2.157 23.299 1.00 91.19 93 VAL A N 1
ATOM 696 C CA . VAL A 1 93 ? -15.565 1.344 22.083 1.00 91.19 93 VAL A CA 1
ATOM 697 C C . VAL A 1 93 ? -15.529 2.219 20.832 1.00 91.19 93 VAL A C 1
ATOM 699 O O . VAL A 1 93 ? -14.800 1.913 19.891 1.00 91.19 93 VAL A O 1
ATOM 702 N N . LYS A 1 94 ? -16.260 3.340 20.838 1.00 93.94 94 LYS A N 1
ATOM 703 C CA . LYS A 1 94 ? -16.277 4.278 19.712 1.00 93.94 94 LYS A CA 1
ATOM 704 C C . LYS A 1 94 ? -14.881 4.829 19.406 1.00 93.94 94 LYS A C 1
ATOM 706 O O . LYS A 1 94 ? -14.476 4.824 18.250 1.00 93.94 94 LYS A O 1
ATOM 711 N N . SER A 1 95 ? -14.137 5.250 20.428 1.00 93.88 95 SER A N 1
ATOM 712 C CA . SER A 1 95 ? -12.767 5.761 20.281 1.00 93.88 95 SER A CA 1
ATOM 713 C C . SER A 1 95 ? -11.824 4.720 19.663 1.00 93.88 95 SER A C 1
ATOM 715 O O . SER A 1 95 ? -11.092 5.012 18.716 1.00 93.88 95 SER A O 1
ATOM 717 N N . ARG A 1 96 ? -11.886 3.470 20.143 1.00 95.69 96 ARG A N 1
ATOM 718 C CA . ARG A 1 96 ? -11.117 2.351 19.581 1.00 95.69 96 ARG A CA 1
ATOM 719 C C . ARG A 1 96 ? -11.444 2.135 18.105 1.00 95.69 96 ARG A C 1
ATOM 721 O O . ARG A 1 96 ? -10.535 1.995 17.290 1.00 95.69 96 ARG A O 1
ATOM 728 N N . ASP A 1 97 ? -12.727 2.095 17.765 1.00 94.69 97 ASP A N 1
ATOM 729 C CA . ASP A 1 97 ? -13.168 1.830 16.398 1.00 94.69 97 ASP A CA 1
ATOM 730 C C . ASP A 1 97 ? -12.782 2.985 15.456 1.00 94.69 97 ASP A C 1
ATOM 732 O O . ASP A 1 97 ? -12.336 2.743 14.336 1.00 94.69 97 ASP A O 1
ATOM 736 N N . GLU A 1 98 ? -12.852 4.239 15.916 1.00 97.44 98 GLU A N 1
ATOM 737 C CA . GLU A 1 98 ? -12.335 5.406 15.187 1.00 97.44 98 GLU A CA 1
ATOM 738 C C . GLU A 1 98 ? -10.822 5.301 14.933 1.00 97.44 98 GLU A C 1
ATOM 740 O O . GLU A 1 98 ? -10.367 5.540 13.811 1.00 97.44 98 GLU A O 1
ATOM 745 N N . ALA A 1 99 ? -10.042 4.880 15.933 1.00 95.88 99 ALA A N 1
ATOM 746 C CA . ALA A 1 99 ? -8.601 4.677 15.789 1.00 95.88 99 ALA A CA 1
ATOM 747 C C . ALA A 1 99 ? -8.262 3.549 14.797 1.00 95.88 99 ALA A C 1
ATOM 749 O O . ALA A 1 99 ? -7.374 3.714 13.958 1.00 95.88 99 ALA A O 1
ATOM 750 N N . ILE A 1 100 ? -8.991 2.429 14.842 1.00 97.00 100 ILE A N 1
ATOM 751 C CA . ILE A 1 100 ? -8.822 1.314 13.898 1.00 97.00 100 ILE A CA 1
ATOM 752 C C . ILE A 1 100 ? -9.191 1.752 12.477 1.00 97.00 100 ILE A C 1
ATOM 754 O O . ILE A 1 100 ? -8.430 1.504 11.543 1.00 97.00 100 ILE A O 1
ATOM 758 N N . ASN A 1 101 ? -10.313 2.450 12.300 1.00 97.56 101 ASN A N 1
ATOM 759 C CA . ASN A 1 101 ? -10.734 2.945 10.988 1.00 97.56 101 ASN A CA 1
ATOM 760 C C . ASN A 1 101 ? -9.719 3.934 10.401 1.00 97.56 101 ASN A C 1
ATOM 762 O O . ASN A 1 101 ? -9.413 3.876 9.208 1.00 97.56 101 ASN A O 1
ATOM 766 N N . LYS A 1 102 ? -9.141 4.802 11.239 1.00 97.94 102 LYS A N 1
ATOM 767 C CA . LYS A 1 102 ? -8.042 5.685 10.837 1.00 97.94 102 LYS A CA 1
ATOM 768 C C . LYS A 1 102 ? -6.815 4.887 10.389 1.00 97.94 102 LYS A C 1
ATOM 770 O O . LYS A 1 102 ? -6.281 5.174 9.322 1.00 97.94 102 LYS A O 1
ATOM 775 N N . ALA A 1 103 ? -6.415 3.861 11.141 1.00 97.19 103 ALA A N 1
ATOM 776 C CA . ALA A 1 103 ? -5.294 2.991 10.777 1.00 97.19 103 ALA A CA 1
ATOM 777 C C . ALA A 1 103 ? -5.521 2.265 9.437 1.00 97.19 103 ALA A C 1
ATOM 779 O O . ALA A 1 103 ? -4.603 2.163 8.623 1.00 97.19 103 ALA A O 1
ATOM 780 N N . VAL A 1 104 ? -6.749 1.802 9.169 1.00 98.06 104 VAL A N 1
ATOM 781 C CA . VAL A 1 104 ? -7.126 1.212 7.871 1.00 98.06 104 VAL A CA 1
ATOM 782 C C . VAL A 1 104 ? -6.978 2.237 6.746 1.00 98.06 104 VAL A C 1
ATOM 784 O O . VAL A 1 104 ? -6.311 1.960 5.752 1.00 98.06 104 VAL A O 1
ATOM 787 N N . SER A 1 105 ? -7.530 3.441 6.918 1.00 97.81 105 SER A N 1
ATOM 788 C CA . SER A 1 105 ? -7.440 4.494 5.902 1.00 97.81 105 SER A CA 1
ATOM 789 C C . SER A 1 105 ? -5.994 4.900 5.604 1.00 97.81 105 SER A C 1
ATOM 791 O O . SER A 1 105 ? -5.648 5.129 4.446 1.00 97.81 105 SER A O 1
ATOM 793 N N . GLU A 1 106 ? -5.146 5.004 6.628 1.00 97.94 106 GLU A N 1
ATOM 794 C CA . GLU A 1 106 ? -3.723 5.327 6.471 1.00 97.94 106 GLU A CA 1
ATOM 795 C C . GLU A 1 106 ? -2.965 4.209 5.753 1.00 97.94 106 GLU A C 1
ATOM 797 O O . GLU A 1 106 ? -2.166 4.480 4.853 1.00 97.94 106 GLU A O 1
ATOM 802 N N . ARG A 1 107 ? -3.246 2.948 6.104 1.00 98.38 107 ARG A N 1
ATOM 803 C CA . ARG A 1 107 ? -2.683 1.775 5.429 1.00 98.38 107 ARG A CA 1
ATOM 804 C C . ARG A 1 107 ? -3.029 1.773 3.945 1.00 98.38 107 ARG A C 1
ATOM 806 O O . ARG A 1 107 ? -2.140 1.570 3.121 1.00 98.38 107 ARG A O 1
ATOM 813 N N . ASP A 1 108 ? -4.295 1.984 3.608 1.00 98.25 108 ASP A N 1
ATOM 814 C CA . ASP A 1 108 ? -4.759 1.925 2.223 1.00 98.25 108 ASP A CA 1
ATOM 815 C C . ASP A 1 108 ? -4.160 3.066 1.390 1.00 98.25 108 ASP A C 1
ATOM 817 O O . ASP A 1 108 ? -3.672 2.828 0.284 1.00 98.25 108 ASP A O 1
ATOM 821 N N . ALA A 1 109 ? -4.083 4.277 1.952 1.00 98.44 109 ALA A N 1
ATOM 822 C CA . ALA A 1 109 ? -3.398 5.402 1.318 1.00 98.44 109 ALA A CA 1
ATOM 823 C C . ALA A 1 109 ? -1.907 5.107 1.071 1.00 98.44 109 ALA A C 1
ATOM 825 O O . ALA A 1 109 ? -1.388 5.375 -0.013 1.00 98.44 109 ALA A O 1
ATOM 826 N N . ALA A 1 110 ? -1.216 4.511 2.046 1.00 98.25 110 ALA A N 1
ATOM 827 C CA . ALA A 1 110 ? 0.196 4.161 1.911 1.00 98.25 110 ALA A CA 1
ATOM 828 C C . ALA A 1 110 ? 0.434 3.040 0.883 1.00 98.25 110 ALA A C 1
ATOM 830 O O . ALA A 1 110 ? 1.395 3.101 0.115 1.00 98.25 110 ALA A O 1
ATOM 831 N N . LEU A 1 111 ? -0.443 2.029 0.833 1.00 98.50 111 LEU A N 1
ATOM 832 C CA . LEU A 1 111 ? -0.380 0.964 -0.173 1.00 98.50 111 LEU A CA 1
ATOM 833 C C . LEU A 1 111 ? -0.590 1.513 -1.583 1.00 98.50 111 LEU A C 1
ATOM 835 O O . LEU A 1 111 ? 0.130 1.121 -2.503 1.00 98.50 111 LEU A O 1
ATOM 839 N N . GLN A 1 112 ? -1.547 2.427 -1.740 1.00 98.56 112 GLN A N 1
ATOM 840 C CA . GLN A 1 112 ? -1.811 3.090 -3.009 1.00 98.56 112 GLN A CA 1
ATOM 841 C C . GLN A 1 112 ? -0.596 3.911 -3.464 1.00 98.56 112 GLN A C 1
ATOM 843 O O . GLN A 1 112 ? -0.146 3.751 -4.597 1.00 98.56 112 GLN A O 1
ATOM 848 N N . ALA A 1 113 ? 0.005 4.700 -2.570 1.00 98.56 113 ALA A N 1
ATOM 849 C CA . ALA A 1 113 ? 1.212 5.468 -2.877 1.00 98.56 113 ALA A CA 1
ATOM 850 C C . ALA A 1 113 ? 2.396 4.568 -3.283 1.00 98.56 113 ALA A C 1
ATOM 852 O O . ALA A 1 113 ? 3.080 4.838 -4.270 1.00 98.56 113 ALA A O 1
ATOM 853 N N . ALA A 1 114 ? 2.617 3.456 -2.571 1.00 98.44 114 ALA A N 1
ATOM 854 C CA . ALA A 1 114 ? 3.670 2.498 -2.916 1.00 98.44 114 ALA A CA 1
ATOM 855 C C . ALA A 1 114 ? 3.438 1.845 -4.292 1.00 98.44 114 ALA A C 1
ATOM 857 O O . ALA A 1 114 ? 4.388 1.601 -5.040 1.00 98.44 114 ALA A O 1
ATOM 858 N N . LEU A 1 115 ? 2.178 1.564 -4.634 1.00 98.56 115 LEU A N 1
ATOM 859 C CA . LEU A 1 115 ? 1.799 1.010 -5.931 1.00 98.56 115 LEU A CA 1
ATOM 860 C C . LEU A 1 115 ? 2.041 2.008 -7.072 1.00 98.56 115 LEU A C 1
ATOM 862 O O . LEU A 1 115 ? 2.547 1.626 -8.129 1.00 98.56 115 LEU A O 1
ATOM 866 N N . GLU A 1 116 ? 1.695 3.276 -6.863 1.00 98.62 116 GLU A N 1
ATOM 867 C CA . GLU A 1 116 ? 1.911 4.356 -7.831 1.00 98.62 116 GLU A CA 1
ATOM 868 C C . GLU A 1 116 ? 3.397 4.589 -8.110 1.00 98.62 116 GLU A C 1
ATOM 870 O O . GLU A 1 116 ? 3.796 4.711 -9.270 1.00 98.62 116 GLU A O 1
ATOM 875 N N . GLU A 1 117 ? 4.235 4.570 -7.077 1.00 98.31 117 GLU A N 1
ATOM 876 C CA . GLU A 1 117 ? 5.685 4.697 -7.224 1.00 98.31 117 GLU A CA 1
ATOM 877 C C . GLU A 1 117 ? 6.275 3.545 -8.042 1.00 98.31 117 GLU A C 1
ATOM 879 O O . GLU A 1 117 ? 7.014 3.779 -8.998 1.00 98.31 117 GLU A O 1
ATOM 884 N N . ARG A 1 118 ? 5.881 2.298 -7.745 1.00 98.62 118 ARG A N 1
ATOM 885 C CA . ARG A 1 118 ? 6.305 1.130 -8.531 1.00 98.62 118 ARG A CA 1
ATOM 886 C C . ARG A 1 118 ? 5.903 1.272 -10.000 1.00 98.62 118 ARG A C 1
ATOM 888 O O . ARG A 1 118 ? 6.712 1.030 -10.892 1.00 98.62 118 ARG A O 1
ATOM 895 N N . ASN A 1 119 ? 4.659 1.674 -10.255 1.00 98.38 119 ASN A N 1
ATOM 896 C CA . ASN A 1 119 ? 4.152 1.848 -11.615 1.00 98.38 119 ASN A CA 1
ATOM 897 C C . ASN A 1 119 ? 4.857 3.001 -12.351 1.00 98.38 119 ASN A C 1
ATOM 899 O O . ASN A 1 119 ? 5.088 2.895 -13.553 1.00 98.38 119 ASN A O 1
ATOM 903 N N . THR A 1 120 ? 5.248 4.062 -11.643 1.00 98.56 120 THR A N 1
ATOM 904 C CA . THR A 1 120 ? 6.052 5.157 -12.208 1.00 98.56 120 THR A CA 1
ATOM 905 C C . THR A 1 120 ? 7.420 4.642 -12.654 1.00 98.56 120 THR A C 1
ATOM 907 O O . THR A 1 120 ? 7.844 4.907 -13.776 1.00 98.56 120 THR A O 1
ATOM 910 N N . THR A 1 121 ? 8.086 3.831 -11.830 1.00 98.12 121 THR A N 1
ATOM 911 C CA . THR A 1 121 ? 9.369 3.214 -12.202 1.00 98.12 121 THR A CA 1
ATOM 912 C C . THR A 1 121 ? 9.223 2.249 -13.379 1.00 98.12 121 THR A C 1
ATOM 914 O O . THR A 1 121 ? 10.094 2.192 -14.243 1.00 98.12 121 THR A O 1
ATOM 917 N N . TYR A 1 122 ? 8.112 1.511 -13.461 1.00 98.19 122 TYR A N 1
ATOM 918 C CA . TYR A 1 122 ? 7.824 0.665 -14.621 1.00 98.19 122 TYR A CA 1
ATOM 919 C C . TYR A 1 122 ? 7.681 1.478 -15.910 1.00 98.19 122 TYR A C 1
ATOM 921 O O . TYR A 1 122 ? 8.254 1.096 -16.923 1.00 98.19 122 TYR A O 1
ATOM 929 N N . GLN A 1 123 ? 6.966 2.605 -15.868 1.00 97.94 123 GLN A N 1
ATOM 930 C CA . GLN A 1 123 ? 6.837 3.497 -17.025 1.00 97.94 123 GLN A CA 1
ATOM 931 C C . GLN A 1 123 ? 8.202 4.031 -17.466 1.00 97.94 123 GLN A C 1
ATOM 933 O O . GLN A 1 123 ? 8.525 3.978 -18.646 1.00 97.94 123 GLN A O 1
ATOM 938 N N . GLN A 1 124 ? 9.044 4.449 -16.518 1.00 96.44 124 GLN A N 1
ATOM 939 C CA . GLN A 1 124 ? 10.411 4.890 -16.813 1.00 96.44 124 GLN A CA 1
ATOM 940 C C . GLN A 1 124 ? 11.264 3.779 -17.437 1.00 96.44 124 GLN A C 1
ATOM 942 O O . GLN A 1 124 ? 12.053 4.042 -18.345 1.00 96.44 124 GLN A O 1
ATOM 947 N N . ALA A 1 125 ? 11.113 2.540 -16.964 1.00 95.50 125 ALA A N 1
ATOM 948 C CA . ALA A 1 125 ? 11.785 1.395 -17.561 1.00 95.50 125 ALA A CA 1
ATOM 949 C C . ALA A 1 125 ? 11.315 1.193 -19.009 1.00 95.50 125 ALA A C 1
ATOM 951 O O . ALA A 1 125 ? 12.144 1.075 -19.911 1.00 95.50 125 ALA A O 1
ATOM 952 N N . ASP A 1 126 ? 10.002 1.195 -19.249 1.00 95.19 126 ASP A N 1
ATOM 953 C CA . ASP A 1 126 ? 9.428 1.028 -20.586 1.00 95.19 126 ASP A CA 1
ATOM 954 C C . ASP A 1 126 ? 9.870 2.159 -21.541 1.00 95.19 126 ASP A C 1
ATOM 956 O O . ASP A 1 126 ? 10.231 1.888 -22.687 1.00 95.19 126 ASP A O 1
ATOM 960 N N . ASP A 1 127 ? 9.946 3.408 -21.071 1.00 94.69 127 ASP A N 1
ATOM 961 C CA . ASP A 1 127 ? 10.477 4.546 -21.838 1.00 94.69 127 ASP A CA 1
ATOM 962 C C . ASP A 1 127 ? 11.958 4.360 -22.209 1.00 94.69 127 ASP A C 1
ATOM 964 O O . ASP A 1 127 ? 12.373 4.658 -23.336 1.00 94.69 127 ASP A O 1
ATOM 968 N N . LEU A 1 128 ? 12.769 3.822 -21.293 1.00 92.12 128 LEU A N 1
ATOM 969 C CA . LEU A 1 128 ? 14.171 3.502 -21.561 1.00 92.12 128 LEU A CA 1
ATOM 970 C C . LEU A 1 128 ? 14.299 2.456 -22.677 1.00 92.12 128 LEU A C 1
ATOM 972 O O . LEU A 1 128 ? 15.090 2.635 -23.603 1.00 92.12 128 LEU A O 1
ATOM 976 N N . LEU A 1 129 ? 13.490 1.398 -22.621 1.00 93.56 129 LEU A N 1
ATOM 977 C CA . LEU A 1 129 ? 13.483 0.346 -23.637 1.00 93.56 129 LEU A CA 1
ATOM 978 C C . LEU A 1 129 ? 12.993 0.861 -25.001 1.00 93.56 129 LEU A C 1
ATOM 980 O O . LEU A 1 129 ? 13.519 0.474 -26.044 1.00 93.56 129 LEU A O 1
ATOM 984 N N . ASN A 1 130 ? 12.005 1.755 -25.000 1.00 91.69 130 ASN A N 1
ATOM 985 C CA . ASN A 1 130 ? 11.449 2.340 -26.220 1.00 91.69 130 ASN A CA 1
ATOM 986 C C . ASN A 1 130 ? 12.375 3.389 -26.857 1.00 91.69 130 ASN A C 1
ATOM 988 O O . ASN A 1 130 ? 12.336 3.583 -28.072 1.00 91.69 130 ASN A O 1
ATOM 992 N N . SER A 1 131 ? 13.211 4.066 -26.062 1.00 89.69 131 SER A N 1
ATOM 993 C CA . SER A 1 131 ? 14.160 5.080 -26.550 1.00 89.69 131 SER A CA 1
ATOM 994 C C . SER A 1 131 ? 15.468 4.491 -27.093 1.00 89.69 131 SER A C 1
ATOM 996 O O . SER A 1 131 ? 16.145 5.135 -27.896 1.00 89.69 131 SER A O 1
ATOM 998 N N . SER A 1 132 ? 15.819 3.264 -26.702 1.00 81.56 132 SER A N 1
ATOM 999 C CA . SER A 1 132 ? 16.988 2.533 -27.194 1.00 81.56 132 SER A CA 1
ATOM 1000 C C . SER A 1 132 ? 16.743 1.029 -27.085 1.00 81.56 132 SER A C 1
ATOM 1002 O O . SER A 1 132 ? 16.525 0.516 -25.997 1.00 81.56 132 SER A O 1
ATOM 1004 N N . SER A 1 133 ? 16.835 0.290 -28.193 1.00 76.94 133 SER A N 1
ATOM 1005 C CA . SER A 1 133 ? 16.599 -1.165 -28.220 1.00 76.94 133 SER A CA 1
ATOM 1006 C C . SER A 1 133 ? 17.885 -2.001 -28.212 1.00 76.94 133 SER A C 1
ATOM 1008 O O . SER A 1 133 ? 17.913 -3.135 -28.693 1.00 76.94 133 SER A O 1
ATOM 1010 N N . ASN A 1 134 ? 18.982 -1.449 -27.686 1.00 90.62 134 ASN A N 1
ATOM 1011 C CA . ASN A 1 134 ? 20.232 -2.193 -27.550 1.00 90.62 134 ASN A CA 1
ATOM 1012 C C . ASN A 1 134 ? 20.205 -3.137 -26.329 1.00 90.62 134 ASN A C 1
ATOM 1014 O O . ASN A 1 134 ? 19.379 -3.010 -25.425 1.00 90.62 134 ASN A O 1
ATOM 1018 N N . ALA A 1 135 ? 21.134 -4.095 -26.292 1.00 88.25 135 ALA A N 1
ATOM 1019 C CA . ALA A 1 135 ? 21.208 -5.083 -25.215 1.00 88.25 135 ALA A CA 1
ATOM 1020 C C . ALA A 1 135 ? 21.396 -4.455 -23.819 1.00 88.25 135 ALA A C 1
ATOM 1022 O O . ALA A 1 135 ? 21.023 -5.062 -22.817 1.00 88.25 135 ALA A O 1
ATOM 1023 N N . ASP A 1 136 ? 21.969 -3.254 -23.739 1.00 90.69 136 ASP A N 1
ATOM 1024 C CA . ASP A 1 136 ? 22.192 -2.553 -22.476 1.00 90.69 136 ASP A CA 1
ATOM 1025 C C . ASP A 1 136 ? 20.890 -1.955 -21.933 1.00 90.69 136 ASP A C 1
ATOM 1027 O O . ASP A 1 136 ? 20.640 -2.040 -20.733 1.00 90.69 136 ASP A O 1
ATOM 1031 N N . ALA A 1 137 ? 20.040 -1.416 -22.807 1.00 91.81 137 ALA A N 1
ATOM 1032 C CA . ALA A 1 137 ? 18.726 -0.898 -22.448 1.00 91.81 137 ALA A CA 1
ATOM 1033 C C . ALA A 1 137 ? 17.777 -2.012 -21.983 1.00 91.81 137 ALA A C 1
ATOM 1035 O O . ALA A 1 137 ? 17.070 -1.826 -20.998 1.00 91.81 137 ALA A O 1
ATOM 1036 N N . VAL A 1 138 ? 17.830 -3.195 -22.610 1.00 93.38 138 VAL A N 1
ATOM 1037 C CA . VAL A 1 138 ? 17.079 -4.379 -22.147 1.00 93.38 138 VAL A CA 1
ATOM 1038 C C . VAL A 1 138 ? 17.498 -4.771 -20.727 1.00 93.38 138 VAL A C 1
ATOM 1040 O O . VAL A 1 138 ? 16.648 -4.912 -19.853 1.00 93.38 138 VAL A O 1
ATOM 1043 N N . ARG A 1 139 ? 18.809 -4.872 -20.456 1.00 94.50 139 ARG A N 1
ATOM 1044 C CA . ARG A 1 139 ? 19.298 -5.210 -19.106 1.00 94.50 139 ARG A CA 1
ATOM 1045 C C . ARG A 1 139 ? 18.900 -4.168 -18.063 1.00 94.50 139 ARG A C 1
ATOM 1047 O O . ARG A 1 139 ? 18.579 -4.524 -16.932 1.00 94.50 139 ARG A O 1
ATOM 1054 N N . GLN A 1 140 ? 18.942 -2.886 -18.421 1.00 95.12 140 GLN A N 1
ATOM 1055 C CA . GLN A 1 140 ? 18.533 -1.813 -17.516 1.00 95.12 140 GLN A CA 1
ATOM 1056 C C . GLN A 1 140 ? 17.023 -1.833 -17.252 1.00 95.12 140 GLN A C 1
ATOM 1058 O O . GLN A 1 140 ? 16.630 -1.708 -16.097 1.00 95.12 140 GLN A O 1
ATOM 1063 N N . HIS A 1 141 ? 16.191 -2.059 -18.275 1.00 95.94 141 HIS A N 1
ATOM 1064 C CA . HIS A 1 141 ? 14.738 -2.222 -18.135 1.00 95.94 141 HIS A CA 1
ATOM 1065 C C . HIS A 1 141 ? 14.386 -3.326 -17.132 1.00 95.94 141 HIS A C 1
ATOM 1067 O O . HIS A 1 141 ? 13.670 -3.078 -16.158 1.00 95.94 141 HIS A O 1
ATOM 1073 N N . GLU A 1 142 ? 14.956 -4.519 -17.315 1.00 95.44 142 GLU A N 1
ATOM 1074 C CA . GLU A 1 142 ? 14.727 -5.662 -16.426 1.00 95.44 142 GLU A CA 1
ATOM 1075 C C . GLU A 1 142 ? 15.207 -5.373 -14.996 1.00 95.44 142 GLU A C 1
ATOM 1077 O O . GLU A 1 142 ? 14.505 -5.671 -14.022 1.00 95.44 142 GLU A O 1
ATOM 1082 N N . GLY A 1 143 ? 16.378 -4.740 -14.861 1.00 97.69 143 GLY A N 1
ATOM 1083 C CA . GLY A 1 143 ? 16.941 -4.343 -13.572 1.00 97.69 143 GLY A CA 1
ATOM 1084 C C . GLY A 1 143 ? 16.066 -3.335 -12.825 1.00 97.69 143 GLY A C 1
ATOM 1085 O O . GLY A 1 143 ? 15.793 -3.520 -11.640 1.00 97.69 143 GLY A O 1
ATOM 1086 N N . MET A 1 144 ? 15.569 -2.306 -13.516 1.00 97.88 144 MET A N 1
ATOM 1087 C CA . MET A 1 144 ? 14.685 -1.290 -12.935 1.00 97.88 144 MET A CA 1
ATOM 1088 C C . MET A 1 144 ? 13.372 -1.894 -12.441 1.00 97.88 144 MET A C 1
ATOM 1090 O O . MET A 1 144 ? 12.926 -1.572 -11.341 1.00 97.88 144 MET A O 1
ATOM 1094 N N . ARG A 1 145 ? 12.756 -2.788 -13.224 1.00 97.81 145 ARG A N 1
ATOM 1095 C CA . ARG A 1 145 ? 11.501 -3.441 -12.826 1.00 97.81 145 ARG A CA 1
ATOM 1096 C C . ARG A 1 145 ? 11.693 -4.369 -11.632 1.00 97.81 145 ARG A C 1
ATOM 1098 O O . ARG A 1 145 ? 10.914 -4.297 -10.687 1.00 97.81 145 ARG A O 1
ATOM 1105 N N . THR A 1 146 ? 12.758 -5.168 -11.648 1.00 98.31 146 THR A N 1
ATOM 1106 C CA . THR A 1 146 ? 13.105 -6.065 -10.534 1.00 98.31 146 THR A CA 1
ATOM 1107 C C . THR A 1 146 ? 13.329 -5.283 -9.242 1.00 98.31 146 THR A C 1
ATOM 1109 O O . THR A 1 146 ? 12.819 -5.651 -8.184 1.00 98.31 146 THR A O 1
ATOM 1112 N N . GLU A 1 147 ? 14.064 -4.173 -9.317 1.00 98.06 147 GLU A N 1
ATOM 1113 C CA . GLU A 1 147 ? 14.324 -3.337 -8.148 1.00 98.06 147 GLU A CA 1
ATOM 1114 C C . GLU A 1 147 ? 13.056 -2.626 -7.656 1.00 98.06 147 GLU A C 1
ATOM 1116 O O . GLU A 1 147 ? 12.826 -2.546 -6.449 1.00 98.06 147 GLU A O 1
ATOM 1121 N N . ALA A 1 148 ? 12.189 -2.173 -8.566 1.00 98.19 148 ALA A N 1
ATOM 1122 C CA . ALA A 1 148 ? 10.899 -1.588 -8.208 1.00 98.19 148 ALA A CA 1
ATOM 1123 C C . ALA A 1 148 ? 10.009 -2.579 -7.440 1.00 98.19 148 ALA A C 1
ATOM 1125 O O . ALA A 1 148 ? 9.391 -2.197 -6.444 1.00 98.19 148 ALA A O 1
ATOM 1126 N N . ASP A 1 149 ? 9.979 -3.848 -7.855 1.00 98.44 149 ASP A N 1
ATOM 1127 C CA . ASP A 1 149 ? 9.248 -4.902 -7.145 1.00 98.44 149 ASP A CA 1
ATOM 1128 C C . ASP A 1 149 ? 9.834 -5.160 -5.759 1.00 98.44 149 ASP A C 1
ATOM 1130 O O . ASP A 1 149 ? 9.100 -5.163 -4.769 1.00 98.44 149 ASP A O 1
ATOM 1134 N N . ARG A 1 150 ? 11.163 -5.276 -5.660 1.00 98.62 150 ARG A N 1
ATOM 1135 C CA . ARG A 1 150 ? 11.861 -5.465 -4.380 1.00 98.62 150 ARG A CA 1
ATOM 1136 C C . ARG A 1 150 ? 11.552 -4.337 -3.392 1.00 98.62 150 ARG A C 1
ATOM 1138 O 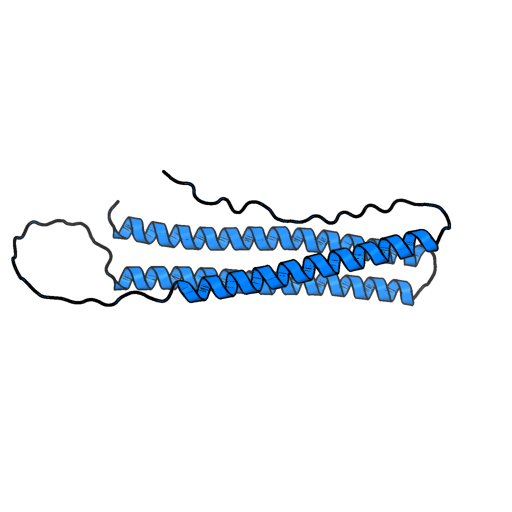O . ARG A 1 150 ? 11.297 -4.582 -2.210 1.00 98.62 150 ARG A O 1
ATOM 1145 N N . ILE A 1 151 ? 11.582 -3.093 -3.867 1.00 98.31 151 ILE A N 1
ATOM 1146 C CA . ILE A 1 151 ? 11.253 -1.915 -3.061 1.00 98.31 151 ILE A CA 1
ATOM 1147 C C . ILE A 1 151 ? 9.780 -1.955 -2.642 1.00 98.31 151 ILE A C 1
ATOM 1149 O O . ILE A 1 151 ? 9.483 -1.760 -1.463 1.00 98.31 151 ILE A O 1
ATOM 1153 N N . TYR A 1 152 ? 8.864 -2.235 -3.573 1.00 98.56 152 TYR A N 1
ATOM 1154 C CA . TYR A 1 152 ? 7.431 -2.327 -3.293 1.00 98.56 152 TYR A CA 1
ATOM 1155 C C . TYR A 1 152 ? 7.126 -3.369 -2.209 1.00 98.56 152 TYR A C 1
ATOM 1157 O O . TYR A 1 152 ? 6.448 -3.053 -1.231 1.00 98.56 152 TYR A O 1
ATOM 1165 N N . GLU A 1 153 ? 7.675 -4.579 -2.325 1.00 98.44 153 GLU A N 1
ATOM 1166 C CA . GLU A 1 153 ? 7.502 -5.640 -1.327 1.00 98.44 153 GLU A CA 1
ATOM 1167 C C . GLU A 1 153 ? 8.007 -5.212 0.055 1.00 98.4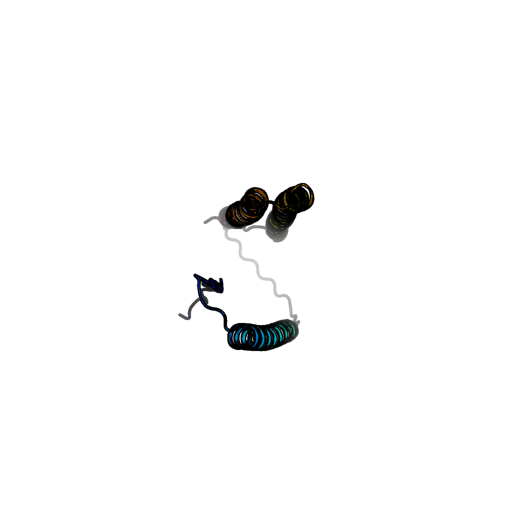4 153 GLU A C 1
ATOM 1169 O O . GLU A 1 153 ? 7.308 -5.385 1.058 1.00 98.44 153 GLU A O 1
ATOM 1174 N N . SER A 1 154 ? 9.184 -4.578 0.113 1.00 98.38 154 SER A N 1
ATOM 1175 C CA . SER A 1 154 ? 9.732 -4.042 1.362 1.00 98.38 154 SER A CA 1
ATOM 1176 C C . SER A 1 154 ? 8.807 -2.996 1.993 1.00 98.38 154 SER A C 1
ATOM 1178 O O . SER A 1 154 ? 8.573 -3.035 3.202 1.00 98.38 154 SER A O 1
ATOM 1180 N N . LYS A 1 155 ? 8.243 -2.083 1.191 1.00 98.31 155 LYS A N 1
ATOM 1181 C CA . LYS A 1 155 ? 7.298 -1.066 1.679 1.00 98.31 155 LYS A CA 1
ATOM 1182 C C . LYS A 1 155 ? 6.009 -1.693 2.194 1.00 98.31 155 LYS A C 1
ATOM 1184 O O . LYS A 1 155 ? 5.534 -1.312 3.258 1.00 98.31 155 LYS A O 1
ATOM 1189 N N . VAL A 1 156 ? 5.457 -2.685 1.494 1.00 98.50 156 VAL A N 1
ATOM 1190 C CA . VAL A 1 156 ? 4.239 -3.391 1.926 1.00 98.50 156 VAL A CA 1
ATOM 1191 C C . VAL A 1 156 ? 4.432 -4.054 3.293 1.00 98.50 156 VAL A C 1
ATOM 1193 O O . VAL A 1 156 ? 3.530 -4.008 4.135 1.00 98.50 156 VAL A O 1
ATOM 1196 N N . LEU A 1 157 ? 5.601 -4.650 3.547 1.00 98.38 157 LEU A N 1
ATOM 1197 C CA . LEU A 1 157 ? 5.919 -5.229 4.855 1.00 98.38 157 LEU A CA 1
ATOM 1198 C C . LEU A 1 157 ? 5.921 -4.170 5.964 1.00 98.38 157 LEU A C 1
ATOM 1200 O O . LEU A 1 157 ? 5.317 -4.382 7.017 1.00 98.38 157 LEU A O 1
ATOM 1204 N N . GLU A 1 158 ? 6.557 -3.024 5.726 1.00 98.38 158 GLU A N 1
ATOM 1205 C CA . GLU A 1 158 ? 6.613 -1.923 6.691 1.00 98.38 158 GLU A CA 1
ATOM 1206 C C . GLU A 1 158 ? 5.234 -1.299 6.946 1.00 98.38 158 GLU A C 1
ATOM 1208 O O . GLU A 1 158 ? 4.845 -1.108 8.099 1.00 98.38 158 GLU A O 1
ATOM 1213 N N . ILE A 1 159 ? 4.451 -1.073 5.889 1.00 98.44 159 ILE A N 1
ATOM 1214 C CA . ILE A 1 159 ? 3.078 -0.563 5.980 1.00 98.44 159 ILE A CA 1
ATOM 1215 C C . ILE A 1 159 ? 2.222 -1.480 6.861 1.00 98.44 159 ILE A C 1
ATOM 1217 O O . ILE A 1 159 ? 1.550 -1.013 7.781 1.00 98.44 159 ILE A O 1
ATOM 1221 N N . ASN A 1 160 ? 2.276 -2.795 6.631 1.00 98.00 160 ASN A N 1
ATOM 1222 C CA . ASN A 1 160 ? 1.519 -3.746 7.445 1.00 98.00 160 ASN A CA 1
ATOM 1223 C C . ASN A 1 160 ? 2.022 -3.788 8.894 1.00 98.00 160 ASN A C 1
ATOM 1225 O O . ASN A 1 160 ? 1.211 -3.874 9.815 1.00 98.00 160 ASN A O 1
ATOM 1229 N N . ARG A 1 161 ? 3.340 -3.696 9.122 1.00 98.25 161 ARG A N 1
ATOM 1230 C CA . ARG A 1 161 ? 3.908 -3.624 10.476 1.00 98.25 161 ARG A CA 1
ATOM 1231 C C . ARG A 1 161 ? 3.370 -2.415 11.240 1.00 98.25 161 ARG A C 1
ATOM 1233 O O . ARG A 1 161 ? 2.967 -2.564 12.393 1.00 98.25 161 ARG A O 1
ATOM 1240 N N . ASN A 1 162 ? 3.335 -1.251 10.598 1.00 97.69 162 ASN A N 1
ATOM 1241 C CA . ASN A 1 162 ? 2.819 -0.025 11.200 1.00 97.69 162 ASN A CA 1
ATOM 1242 C C . ASN A 1 162 ? 1.318 -0.134 11.485 1.00 97.69 162 ASN A C 1
ATOM 1244 O O . ASN A 1 162 ? 0.899 0.152 12.604 1.00 97.69 162 ASN A O 1
ATOM 1248 N N . TYR A 1 163 ? 0.534 -0.639 10.529 1.00 98.31 163 TYR A N 1
ATOM 1249 C CA . TYR A 1 163 ? -0.900 -0.881 10.704 1.00 98.31 163 TYR A CA 1
ATOM 1250 C C . TYR A 1 163 ? -1.200 -1.769 11.919 1.00 98.31 163 TYR A C 1
ATOM 1252 O O . TYR A 1 163 ? -1.970 -1.385 12.798 1.00 98.31 163 TYR A O 1
ATOM 1260 N N . TYR A 1 164 ? -0.558 -2.936 12.023 1.00 97.12 164 TYR A N 1
ATOM 1261 C CA . TYR A 1 164 ? -0.773 -3.818 13.172 1.00 97.12 164 TYR A CA 1
ATOM 1262 C C . TYR A 1 164 ? -0.2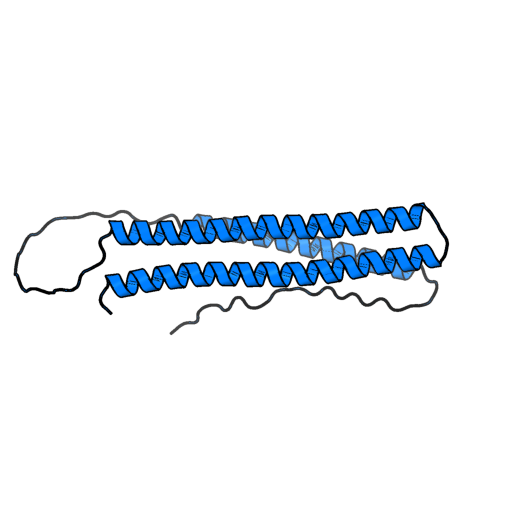95 -3.186 14.483 1.00 97.12 164 TYR A C 1
ATOM 1264 O O . TYR A 1 164 ? -0.916 -3.398 15.522 1.00 97.12 164 TYR A O 1
ATOM 1272 N N . GLY A 1 165 ? 0.771 -2.379 14.442 1.00 97.75 165 GLY A N 1
ATOM 1273 C CA . GLY A 1 165 ? 1.209 -1.581 15.586 1.00 97.75 165 GLY A CA 1
ATOM 1274 C C . GLY A 1 165 ? 0.122 -0.621 16.076 1.00 97.75 165 GLY A C 1
ATOM 1275 O O . GLY A 1 165 ? -0.196 -0.620 17.262 1.00 97.75 165 GLY A O 1
ATOM 1276 N N . GLN A 1 166 ? -0.495 0.134 15.165 1.00 96.56 166 GLN A N 1
ATOM 1277 C CA . GLN A 1 166 ? -1.579 1.073 15.475 1.00 96.56 166 GLN A CA 1
ATOM 1278 C C . GLN A 1 166 ? -2.835 0.366 16.002 1.00 96.56 166 GLN A C 1
ATOM 1280 O O . GLN A 1 166 ? -3.433 0.811 16.979 1.00 96.56 166 GLN A O 1
ATOM 1285 N N . VAL A 1 167 ? -3.227 -0.758 15.398 1.00 96.81 167 VAL A N 1
ATOM 1286 C CA . VAL A 1 167 ? -4.393 -1.532 15.853 1.00 96.81 167 VAL A CA 1
ATOM 1287 C C . VAL A 1 167 ? -4.163 -2.098 17.255 1.00 96.81 167 VAL A C 1
ATOM 1289 O O . VAL A 1 167 ? -5.027 -1.975 18.122 1.00 96.81 167 VAL A O 1
ATOM 1292 N N . ASN A 1 168 ? -2.986 -2.672 17.516 1.00 96.00 168 ASN A N 1
ATOM 1293 C CA . ASN A 1 168 ? -2.645 -3.192 18.841 1.00 96.00 168 ASN A CA 1
ATOM 1294 C C . ASN A 1 168 ? -2.601 -2.082 19.900 1.00 96.00 168 ASN A C 1
ATOM 1296 O O . ASN A 1 168 ? -3.026 -2.297 21.034 1.00 96.00 168 ASN A O 1
ATOM 1300 N N . GLU A 1 169 ? -2.113 -0.896 19.533 1.00 95.75 169 GLU A N 1
ATOM 1301 C CA . GLU A 1 169 ? -2.146 0.291 20.386 1.00 95.75 169 GLU A CA 1
ATOM 1302 C C . GLU A 1 169 ? -3.583 0.677 20.760 1.00 95.75 169 GLU A C 1
ATOM 1304 O O . GLU A 1 169 ? -3.876 0.848 21.943 1.00 95.75 169 GLU A O 1
ATOM 1309 N N . ALA A 1 170 ? -4.490 0.734 19.780 1.00 93.44 170 ALA A N 1
ATOM 1310 C CA . ALA A 1 170 ? -5.897 1.057 20.011 1.00 93.44 170 ALA A CA 1
ATOM 1311 C C . ALA A 1 170 ? -6.566 0.061 20.974 1.00 93.44 170 ALA A C 1
ATOM 1313 O O . ALA A 1 170 ? -7.271 0.465 21.901 1.00 93.44 170 ALA A O 1
ATOM 1314 N N . TYR A 1 171 ? -6.305 -1.240 20.813 1.00 93.31 171 TYR A N 1
ATOM 1315 C CA . TYR A 1 171 ? -6.801 -2.254 21.748 1.00 93.31 171 TYR A CA 1
ATOM 1316 C C . TYR A 1 171 ? -6.183 -2.134 23.141 1.00 93.31 171 TYR A C 1
ATOM 1318 O O . TYR A 1 171 ? -6.892 -2.321 24.128 1.00 93.31 171 TYR A O 1
ATOM 1326 N N . ARG A 1 172 ? -4.889 -1.809 23.251 1.00 93.94 172 ARG A N 1
ATOM 1327 C CA . ARG A 1 172 ? -4.244 -1.619 24.557 1.00 93.94 172 ARG A CA 1
ATOM 1328 C C . ARG A 1 172 ? -4.859 -0.446 25.313 1.00 93.94 172 ARG A C 1
ATOM 1330 O O . ARG A 1 172 ? -5.130 -0.576 26.500 1.00 93.94 172 ARG A O 1
ATOM 1337 N N . GLN A 1 173 ? -5.095 0.669 24.630 1.00 92.06 173 GLN A N 1
ATOM 1338 C CA . GLN A 1 173 ? -5.728 1.848 25.223 1.00 92.06 173 GLN A CA 1
ATOM 1339 C C . GLN A 1 173 ? -7.162 1.552 25.665 1.00 92.06 173 GLN A C 1
ATOM 1341 O O . GLN A 1 173 ? -7.531 1.893 26.784 1.00 92.06 173 GLN A O 1
ATOM 1346 N N . PHE A 1 174 ? -7.938 0.858 24.827 1.00 90.50 174 PHE A N 1
ATOM 1347 C CA . PHE A 1 174 ? -9.279 0.396 25.181 1.00 90.50 174 PHE A CA 1
ATOM 1348 C C . PHE A 1 174 ? -9.263 -0.491 26.435 1.00 90.50 174 PHE A C 1
ATOM 1350 O O . PHE A 1 174 ? -9.986 -0.224 27.388 1.00 90.50 174 PHE A O 1
ATOM 1357 N N . ASN A 1 175 ? -8.403 -1.513 26.471 1.00 87.38 175 ASN A N 1
ATOM 1358 C CA . ASN A 1 175 ? -8.319 -2.415 27.619 1.00 87.38 175 ASN A CA 1
ATOM 1359 C C . ASN A 1 175 ? -7.865 -1.688 28.892 1.00 87.38 175 ASN A C 1
ATOM 1361 O O . ASN A 1 175 ? -8.456 -1.910 29.940 1.00 87.38 175 ASN A O 1
ATOM 1365 N N . GLY A 1 176 ? -6.884 -0.784 28.798 1.00 86.69 176 GLY A N 1
ATOM 1366 C CA . GLY A 1 176 ? -6.434 0.014 29.943 1.00 86.69 176 GLY A CA 1
ATOM 1367 C C . GLY A 1 176 ? -7.547 0.896 30.515 1.00 86.69 176 GLY A C 1
ATOM 1368 O O . GLY A 1 176 ? -7.755 0.913 31.722 1.00 86.69 176 GLY A O 1
ATOM 1369 N N . GLN A 1 177 ? -8.338 1.545 29.653 1.00 83.50 177 GLN A N 1
ATOM 1370 C CA . GLN A 1 177 ? -9.512 2.315 30.086 1.00 83.50 177 GLN A CA 1
ATOM 1371 C C . GLN A 1 177 ? -10.558 1.436 30.786 1.00 83.50 177 GLN A C 1
ATOM 1373 O O . GLN A 1 177 ? -11.192 1.874 31.743 1.00 83.50 177 GLN A O 1
ATOM 1378 N N . MET A 1 178 ? -10.737 0.195 30.329 1.00 80.31 178 MET A N 1
ATOM 1379 C CA . MET A 1 178 ? -11.666 -0.753 30.945 1.00 80.31 178 MET A CA 1
ATOM 1380 C C . MET A 1 178 ? -11.152 -1.305 32.285 1.00 80.31 178 MET A C 1
ATOM 1382 O O . MET A 1 178 ? -11.951 -1.513 33.194 1.00 80.31 178 MET A O 1
ATOM 1386 N N . GLU A 1 179 ? -9.845 -1.531 32.434 1.00 77.81 179 GLU A N 1
ATOM 1387 C CA . GLU A 1 179 ? -9.218 -1.964 33.694 1.00 77.81 179 GLU A CA 1
ATOM 1388 C C . GLU A 1 179 ? -9.304 -0.859 34.760 1.00 77.81 179 GLU A C 1
ATOM 1390 O O . GLU A 1 179 ? -9.793 -1.102 35.865 1.00 77.81 179 GLU A O 1
ATOM 1395 N N . GLU A 1 180 ? -8.965 0.383 34.398 1.00 68.62 180 GLU A N 1
ATOM 1396 C CA . GLU A 1 180 ? -9.106 1.554 35.277 1.00 68.62 180 GLU A CA 1
ATOM 1397 C C . GLU A 1 180 ? -10.561 1.767 35.723 1.00 68.62 180 GLU A C 1
ATOM 1399 O O . GLU A 1 180 ? -10.831 2.070 36.885 1.00 68.62 180 GLU A O 1
ATOM 1404 N N . ALA A 1 181 ? -11.515 1.558 34.815 1.00 59.69 181 ALA A N 1
ATOM 1405 C CA . ALA A 1 181 ? -12.932 1.747 35.087 1.00 59.69 181 ALA A CA 1
ATOM 1406 C C . ALA A 1 181 ? -13.617 0.518 35.716 1.00 59.69 181 ALA A C 1
ATOM 1408 O O . ALA A 1 181 ? -14.823 0.555 35.953 1.00 59.69 181 ALA A O 1
ATOM 1409 N N . THR A 1 182 ? -12.906 -0.585 35.957 1.00 58.56 182 THR A N 1
ATOM 1410 C CA . THR A 1 182 ? -13.427 -1.745 36.707 1.00 58.56 182 THR A CA 1
ATOM 1411 C C . THR A 1 182 ? -12.722 -1.946 38.050 1.00 58.56 182 THR A C 1
ATOM 1413 O O . THR A 1 182 ? -13.176 -2.757 38.859 1.00 58.56 182 THR A O 1
ATOM 1416 N N . GLY A 1 183 ? -11.696 -1.138 38.346 1.00 53.22 183 GLY A N 1
ATOM 1417 C CA . GLY A 1 183 ? -11.010 -1.103 39.639 1.00 53.22 183 GLY A CA 1
ATOM 1418 C C . GLY A 1 183 ? -10.144 -2.334 39.918 1.00 53.22 183 GLY A C 1
ATOM 1419 O O . GLY A 1 183 ? -10.095 -2.774 41.068 1.00 53.22 183 GLY A O 1
ATOM 1420 N N . ALA A 1 184 ? -9.520 -2.900 38.880 1.00 48.66 184 ALA A N 1
ATOM 1421 C CA . ALA A 1 184 ? -8.528 -3.972 39.003 1.00 48.66 184 ALA A CA 1
ATOM 1422 C C . ALA A 1 184 ? -7.114 -3.428 39.264 1.00 48.66 184 ALA A C 1
ATOM 1424 O O . ALA A 1 184 ? -6.778 -2.355 38.715 1.00 48.66 184 ALA A O 1
#

pLDDT: mean 73.45, std 23.94, range [29.31, 98.62]